Protein AF-A0A847M9A0-F1 (afdb_monomer_lite)

Structure (mmCIF, N/CA/C/O backbone):
data_AF-A0A847M9A0-F1
#
_entry.id   AF-A0A847M9A0-F1
#
loop_
_atom_site.group_PDB
_atom_site.id
_atom_site.type_symbol
_atom_site.label_atom_id
_atom_site.label_alt_id
_atom_site.label_comp_id
_atom_site.label_asym_id
_atom_site.label_entity_id
_atom_site.label_seq_id
_atom_site.pdbx_PDB_ins_code
_atom_site.Cartn_x
_atom_site.Cartn_y
_atom_site.Cartn_z
_atom_site.occupancy
_atom_site.B_iso_or_equiv
_atom_site.auth_seq_id
_atom_site.auth_comp_id
_atom_site.auth_asym_id
_atom_site.auth_atom_id
_atom_site.pdbx_PDB_model_num
ATOM 1 N N . MET A 1 1 ? -1.118 -0.014 -25.398 1.00 89.94 1 MET A N 1
ATOM 2 C CA . MET A 1 1 ? -1.259 1.349 -24.852 1.00 89.94 1 MET A CA 1
ATOM 3 C C . MET A 1 1 ? 0.099 1.775 -24.313 1.00 89.94 1 MET A C 1
ATOM 5 O O . MET A 1 1 ? 0.655 1.004 -23.533 1.00 89.94 1 MET A O 1
ATOM 9 N N . PRO A 1 2 ? 0.662 2.904 -24.769 1.00 93.19 2 PRO A N 1
ATOM 10 C CA . PRO A 1 2 ? 1.910 3.460 -24.239 1.00 93.19 2 PRO A CA 1
ATOM 11 C C . PRO A 1 2 ? 1.842 3.733 -22.730 1.00 93.19 2 PRO A C 1
ATOM 13 O O . PRO A 1 2 ? 0.769 4.020 -22.201 1.00 93.19 2 PRO A O 1
ATOM 16 N N . PHE A 1 3 ? 2.988 3.669 -22.047 1.00 94.69 3 PHE A N 1
ATOM 17 C CA . PHE A 1 3 ? 3.079 3.868 -20.595 1.00 94.69 3 PHE A CA 1
ATOM 18 C C . PHE A 1 3 ? 2.543 5.232 -20.144 1.00 94.69 3 PHE A C 1
ATOM 20 O O . PHE A 1 3 ? 1.621 5.273 -19.333 1.00 94.69 3 PHE A O 1
ATOM 27 N N . ASP A 1 4 ? 3.031 6.323 -20.741 1.00 92.19 4 ASP A N 1
ATOM 28 C CA . ASP A 1 4 ? 2.654 7.692 -20.356 1.00 92.19 4 ASP A CA 1
ATOM 29 C C . ASP A 1 4 ? 1.177 8.021 -20.634 1.00 92.19 4 ASP A C 1
ATOM 31 O O . ASP A 1 4 ? 0.635 8.997 -20.110 1.00 92.19 4 ASP A O 1
ATOM 35 N N . GLU A 1 5 ? 0.502 7.233 -21.475 1.00 93.69 5 GLU A N 1
ATOM 36 C CA . GLU A 1 5 ? -0.945 7.327 -21.690 1.00 93.69 5 GLU A CA 1
ATOM 37 C C . GLU A 1 5 ? -1.728 6.567 -20.616 1.00 93.69 5 GLU A C 1
ATOM 39 O O . GLU A 1 5 ? -2.762 7.056 -20.162 1.00 93.69 5 GLU A O 1
ATOM 44 N N . ALA A 1 6 ? -1.230 5.397 -20.208 1.00 93.94 6 ALA A N 1
ATOM 45 C CA . ALA A 1 6 ? -1.905 4.477 -19.298 1.00 93.94 6 ALA A CA 1
ATOM 46 C C . ALA A 1 6 ? -1.763 4.866 -17.820 1.00 93.94 6 ALA A C 1
ATOM 48 O O . ALA A 1 6 ? -2.692 4.677 -17.037 1.00 93.94 6 ALA A O 1
ATOM 49 N N . VAL A 1 7 ? -0.593 5.379 -17.434 1.00 95.62 7 VAL A N 1
ATOM 50 C CA . VAL A 1 7 ? -0.227 5.660 -16.044 1.00 95.62 7 VAL A CA 1
ATOM 51 C C . VAL A 1 7 ? 0.293 7.092 -15.961 1.00 95.62 7 VAL A C 1
ATOM 53 O O . VAL A 1 7 ? 1.226 7.464 -16.667 1.00 95.62 7 VAL A O 1
ATOM 56 N N . LYS A 1 8 ? -0.337 7.915 -15.118 1.00 95.94 8 LYS A N 1
ATOM 57 C CA . LYS A 1 8 ? 0.032 9.322 -14.921 1.00 95.94 8 LYS A CA 1
ATOM 58 C C . LYS A 1 8 ? 0.801 9.483 -13.618 1.00 95.94 8 LYS A C 1
ATOM 60 O O . LYS A 1 8 ? 0.297 9.132 -12.557 1.00 95.94 8 LYS A O 1
ATOM 65 N N . GLY A 1 9 ? 1.996 10.040 -13.710 1.00 96.38 9 GLY A N 1
ATOM 66 C CA . GLY A 1 9 ? 2.896 10.269 -12.592 1.00 96.38 9 GLY A CA 1
ATOM 67 C C . GLY A 1 9 ? 4.147 11.007 -13.052 1.00 96.38 9 GLY A C 1
ATOM 68 O O . GLY A 1 9 ? 4.157 11.645 -14.107 1.00 96.38 9 GLY A O 1
ATOM 69 N N . GLU A 1 10 ? 5.206 10.906 -12.266 1.00 97.00 10 GLU A N 1
ATOM 70 C CA . GLU A 1 10 ? 6.471 11.584 -12.520 1.00 97.00 10 GLU A CA 1
ATOM 71 C C . GLU A 1 10 ? 7.666 10.668 -12.249 1.00 97.00 10 GLU A C 1
ATOM 73 O O . GLU A 1 10 ? 7.603 9.744 -11.439 1.00 97.00 10 GLU A O 1
ATOM 78 N N . GLU A 1 11 ? 8.770 10.918 -12.948 1.00 97.00 11 GLU A N 1
ATOM 79 C CA . GLU A 1 11 ? 10.036 10.253 -12.657 1.00 97.00 11 GLU A CA 1
ATOM 80 C C . GLU A 1 11 ? 10.678 10.902 -11.430 1.00 97.00 11 GLU A C 1
ATOM 82 O O . GLU A 1 11 ? 10.851 12.120 -11.378 1.00 97.00 11 GLU A O 1
ATOM 87 N N . VAL A 1 12 ? 11.052 10.078 -10.455 1.00 96.12 12 VAL A N 1
ATOM 88 C CA . VAL A 1 12 ? 11.706 10.511 -9.219 1.00 96.12 12 VAL A CA 1
ATOM 89 C C . VAL A 1 12 ? 13.019 9.771 -9.021 1.00 96.12 12 VAL A C 1
ATOM 91 O O . VAL A 1 12 ? 13.203 8.645 -9.487 1.00 96.12 12 VAL A O 1
ATOM 94 N N . THR A 1 13 ? 13.930 10.402 -8.288 1.00 92.38 13 THR A N 1
ATOM 95 C CA . THR A 1 13 ? 15.218 9.814 -7.916 1.00 92.38 13 THR A CA 1
ATOM 96 C C . THR A 1 13 ? 15.176 9.405 -6.451 1.00 92.38 13 THR A C 1
ATOM 98 O O . THR A 1 13 ? 14.998 10.247 -5.574 1.00 92.38 13 THR A O 1
ATOM 101 N N . ALA A 1 14 ? 15.349 8.113 -6.193 1.00 87.88 14 ALA A N 1
ATOM 102 C CA . ALA A 1 14 ? 15.440 7.546 -4.854 1.00 87.88 14 ALA A CA 1
ATOM 103 C C . ALA A 1 14 ? 16.836 7.779 -4.234 1.00 87.88 14 ALA A C 1
ATOM 105 O O . ALA A 1 14 ? 17.800 8.080 -4.958 1.00 87.88 14 ALA A O 1
ATOM 106 N N . PRO A 1 15 ? 17.000 7.574 -2.913 1.00 74.56 15 PRO A N 1
ATOM 107 C CA . PRO A 1 15 ? 18.319 7.500 -2.293 1.00 74.56 15 PRO A CA 1
ATOM 108 C C . PRO A 1 15 ? 19.230 6.519 -3.037 1.00 74.56 15 PRO A C 1
ATOM 110 O O . PRO A 1 15 ? 18.840 5.398 -3.356 1.00 74.56 15 PRO A O 1
ATOM 113 N N . GLY A 1 16 ? 20.454 6.949 -3.347 1.00 74.94 16 GLY A N 1
ATOM 114 C CA . GLY A 1 16 ? 21.395 6.171 -4.163 1.00 74.94 16 GLY A CA 1
ATOM 115 C C . GLY A 1 16 ? 21.354 6.478 -5.664 1.00 74.94 16 GLY A C 1
ATOM 116 O O . GLY A 1 16 ? 22.146 5.912 -6.410 1.00 74.94 16 GLY A O 1
ATOM 117 N N . GLY A 1 17 ? 20.498 7.403 -6.115 1.00 81.44 17 GLY A N 1
ATOM 118 C CA . GLY A 1 17 ? 20.526 7.932 -7.486 1.00 81.44 17 GLY A CA 1
ATOM 119 C C . GLY A 1 17 ? 19.779 7.087 -8.521 1.00 81.44 17 GLY A C 1
ATOM 120 O O . GLY A 1 17 ? 19.802 7.410 -9.708 1.00 81.44 17 GLY A O 1
ATOM 121 N N . HIS A 1 18 ? 19.114 6.015 -8.089 1.00 86.50 18 HIS A N 1
ATOM 122 C CA . HIS A 1 18 ? 18.284 5.178 -8.949 1.00 86.50 18 HIS A CA 1
ATOM 123 C C . HIS A 1 18 ? 16.912 5.817 -9.173 1.00 86.50 18 HIS A C 1
ATOM 125 O O . HIS A 1 18 ? 16.384 6.507 -8.300 1.00 86.50 18 HIS A O 1
ATOM 131 N N . ARG A 1 19 ? 16.335 5.586 -10.351 1.00 92.75 19 ARG A N 1
ATOM 132 C CA . ARG A 1 19 ? 15.063 6.188 -10.755 1.00 92.75 19 ARG A CA 1
ATOM 133 C C . ARG A 1 19 ? 13.910 5.232 -10.490 1.00 92.75 19 ARG A C 1
ATOM 135 O O . ARG A 1 19 ? 14.075 4.025 -10.627 1.00 92.75 19 ARG A O 1
ATOM 142 N N . ALA A 1 20 ? 12.764 5.789 -10.137 1.00 93.00 20 ALA A N 1
ATOM 143 C CA . ALA A 1 20 ? 11.482 5.098 -10.095 1.00 93.00 20 ALA A CA 1
ATOM 144 C C . ALA A 1 20 ? 10.396 6.030 -10.637 1.00 93.00 20 ALA A C 1
ATOM 146 O O . ALA A 1 20 ? 10.628 7.225 -10.846 1.00 93.00 20 ALA A O 1
ATOM 147 N N . TYR A 1 21 ? 9.201 5.490 -10.849 1.00 97.75 21 TYR A N 1
ATOM 148 C CA . TYR A 1 21 ? 8.038 6.271 -11.234 1.00 97.75 21 TYR A CA 1
ATOM 149 C C . TYR A 1 21 ? 7.097 6.442 -10.042 1.00 97.75 21 TYR A C 1
ATOM 151 O O . TYR A 1 21 ? 6.709 5.466 -9.402 1.00 97.75 21 TYR A O 1
ATOM 159 N N . LEU A 1 22 ? 6.742 7.684 -9.733 1.00 98.31 22 LEU A N 1
ATOM 160 C CA . LEU A 1 22 ? 5.856 8.038 -8.634 1.00 98.31 22 LEU A CA 1
ATOM 161 C C . LEU A 1 22 ? 4.486 8.430 -9.175 1.00 98.31 22 LEU A C 1
ATOM 163 O O . LEU A 1 22 ? 4.354 9.371 -9.955 1.00 98.31 22 LEU A O 1
ATOM 167 N N . ILE A 1 23 ? 3.456 7.746 -8.698 1.00 98.56 23 ILE A N 1
ATOM 168 C CA . ILE A 1 23 ? 2.059 8.099 -8.949 1.00 98.56 23 ILE A CA 1
ATOM 169 C C . ILE A 1 23 ? 1.491 8.625 -7.635 1.00 98.56 23 ILE A C 1
ATOM 171 O O . ILE A 1 23 ? 1.539 7.928 -6.623 1.00 98.56 23 ILE A O 1
ATOM 175 N N . SER A 1 24 ? 0.969 9.851 -7.647 1.00 98.31 24 SER A N 1
ATOM 176 C CA . SER A 1 24 ? 0.379 10.495 -6.469 1.00 98.31 24 SER A CA 1
ATOM 177 C C . SER A 1 24 ? -1.101 10.758 -6.714 1.00 98.31 24 SER A C 1
ATOM 179 O O . SER A 1 24 ? -1.458 11.393 -7.704 1.00 98.31 24 SER A O 1
ATOM 181 N N . THR A 1 25 ? -1.959 10.262 -5.825 1.00 98.06 25 THR A N 1
ATOM 182 C CA . THR A 1 25 ? -3.419 10.362 -5.957 1.00 98.06 25 THR A CA 1
ATOM 183 C C . THR A 1 25 ? -4.044 10.691 -4.606 1.00 98.06 25 THR A C 1
ATOM 185 O O . THR A 1 25 ? -3.762 10.034 -3.604 1.00 98.06 25 THR A O 1
ATOM 188 N N . THR A 1 26 ? -4.916 11.694 -4.549 1.00 97.25 26 THR A N 1
ATOM 189 C CA . THR A 1 26 ? -5.768 11.918 -3.375 1.00 97.25 26 THR A CA 1
ATOM 190 C C . THR A 1 26 ? -7.038 11.073 -3.489 1.00 97.25 26 THR A C 1
ATOM 192 O O . THR A 1 26 ? -7.530 10.862 -4.601 1.00 97.25 26 THR A O 1
ATOM 195 N N . PRO A 1 27 ? -7.631 10.596 -2.380 1.00 95.69 27 PRO A N 1
ATOM 196 C CA . PRO A 1 27 ? -8.841 9.775 -2.452 1.00 95.69 27 PRO A CA 1
ATOM 197 C C . PRO A 1 27 ? -9.983 10.425 -3.254 1.00 95.69 27 PRO A C 1
ATOM 199 O O . PRO A 1 27 ? -10.693 9.743 -3.988 1.00 95.69 27 PRO A O 1
ATOM 202 N N . GLN A 1 28 ? -10.121 11.754 -3.191 1.00 92.94 28 GLN A N 1
ATOM 203 C CA . GLN A 1 28 ? -11.149 12.509 -3.918 1.00 92.94 28 GLN A CA 1
ATOM 204 C C . GLN A 1 28 ? -10.956 12.510 -5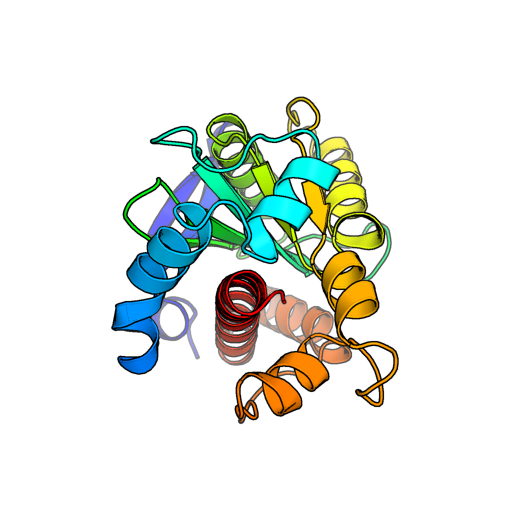.439 1.00 92.94 28 GLN A C 1
ATOM 206 O O . GLN A 1 28 ? -11.930 12.686 -6.168 1.00 92.94 28 GLN A O 1
ATOM 211 N N . GLN A 1 29 ? -9.724 12.325 -5.924 1.00 94.62 29 GLN A N 1
ATOM 212 C CA . GLN A 1 29 ? -9.448 12.157 -7.354 1.00 94.62 29 GLN A CA 1
ATOM 213 C C . GLN A 1 29 ? -9.889 10.780 -7.866 1.00 94.62 29 GLN A C 1
ATOM 215 O O . GLN A 1 29 ? -10.101 10.626 -9.067 1.00 94.62 29 GLN A O 1
ATOM 220 N N . VAL A 1 30 ? -10.031 9.788 -6.977 1.00 93.69 30 VAL A N 1
ATOM 221 C CA . VAL A 1 30 ? -10.482 8.433 -7.330 1.00 93.69 30 VAL A CA 1
ATOM 222 C C . VAL A 1 30 ? -11.994 8.393 -7.487 1.00 93.69 30 VAL A C 1
ATOM 224 O O . VAL A 1 30 ? -12.493 7.945 -8.516 1.00 93.69 30 VAL A O 1
ATOM 227 N N . ASP A 1 31 ? -12.709 8.853 -6.460 1.00 92.12 31 ASP A N 1
ATOM 228 C CA . ASP A 1 31 ? -14.162 8.992 -6.460 1.00 92.12 31 ASP A CA 1
ATOM 229 C C . ASP A 1 31 ? -14.589 10.012 -5.393 1.00 92.12 31 ASP A C 1
ATOM 231 O O . ASP A 1 31 ? -14.034 10.078 -4.292 1.00 92.12 31 ASP A O 1
ATOM 235 N N . SER A 1 32 ? -15.632 10.782 -5.697 1.00 91.50 32 SER A N 1
ATOM 236 C CA . SER A 1 32 ? -16.274 11.708 -4.761 1.00 91.50 32 SER A CA 1
ATOM 237 C C . SER A 1 32 ? -16.738 11.057 -3.449 1.00 91.50 32 SER A C 1
ATOM 239 O O . SER A 1 32 ? -16.785 11.737 -2.418 1.00 91.50 32 SER A O 1
ATOM 241 N N . SER A 1 33 ? -17.026 9.749 -3.446 1.00 90.69 33 SER A N 1
ATOM 242 C CA . SER A 1 33 ? -17.408 8.992 -2.250 1.00 90.69 33 SER A CA 1
ATOM 243 C C . SER A 1 33 ? -16.329 8.996 -1.163 1.00 90.69 33 SER A C 1
ATOM 245 O O . SER A 1 33 ? -16.652 8.868 0.015 1.00 90.69 33 SER A O 1
ATOM 247 N N . TYR A 1 34 ? -15.057 9.192 -1.527 1.00 94.25 34 TYR A N 1
ATOM 248 C CA . TYR A 1 34 ? -13.938 9.241 -0.582 1.00 94.25 34 TYR A CA 1
ATOM 249 C C . TYR A 1 34 ? -13.698 10.625 0.039 1.00 94.25 34 TYR A C 1
ATOM 251 O O . TYR A 1 34 ? -12.802 10.782 0.869 1.00 94.25 34 TYR A O 1
ATOM 259 N N . SER A 1 35 ? -14.499 11.635 -0.316 1.00 91.88 35 SER A N 1
ATOM 260 C CA . SER A 1 35 ? -14.362 13.013 0.187 1.00 91.88 35 SER A CA 1
ATOM 261 C C . SER A 1 35 ? -14.374 13.131 1.706 1.00 91.88 35 SER A C 1
ATOM 263 O O . SER A 1 35 ? -13.610 13.925 2.248 1.00 91.88 35 SER A O 1
ATOM 265 N N . CYS A 1 36 ? -15.168 12.305 2.384 1.00 94.44 36 CYS A N 1
ATOM 266 C CA . CYS A 1 36 ? -15.297 12.314 3.837 1.00 94.44 36 CYS A CA 1
ATOM 267 C C . CYS A 1 36 ? -14.380 11.317 4.563 1.00 94.44 36 CYS A C 1
ATOM 269 O O . CYS A 1 36 ? -14.401 11.279 5.790 1.00 94.44 36 CYS A O 1
ATOM 271 N N . LEU A 1 37 ? -13.572 10.514 3.855 1.00 95.56 37 LEU A N 1
ATOM 272 C CA . LEU A 1 37 ? -12.793 9.432 4.476 1.00 95.56 37 LEU A CA 1
ATOM 273 C C . LEU A 1 37 ? -11.787 9.953 5.516 1.00 95.56 37 LEU A C 1
ATOM 275 O O . LEU A 1 37 ? -11.664 9.387 6.600 1.00 95.56 37 LEU A O 1
ATOM 279 N N . ALA A 1 38 ? -11.109 11.063 5.212 1.00 94.75 38 ALA A N 1
ATOM 280 C CA . ALA A 1 38 ? -10.192 11.727 6.139 1.00 94.75 38 ALA A CA 1
ATOM 281 C C . ALA A 1 38 ? -10.907 12.203 7.420 1.00 94.75 38 ALA A C 1
ATOM 283 O O . ALA A 1 38 ? -10.419 11.988 8.530 1.00 94.75 38 ALA A O 1
ATOM 284 N N . ASP A 1 39 ? -12.094 12.797 7.281 1.00 94.19 39 ASP A N 1
ATOM 285 C CA . ASP A 1 39 ? -12.882 13.284 8.417 1.00 94.19 39 ASP A CA 1
ATOM 286 C C . ASP A 1 39 ? -13.472 12.144 9.247 1.00 94.19 39 ASP A C 1
ATOM 288 O O . ASP A 1 39 ? -13.497 12.225 10.474 1.00 94.19 39 ASP A O 1
ATOM 292 N N . GLN A 1 40 ? -13.893 11.057 8.599 1.00 94.19 40 GLN A N 1
ATOM 293 C CA . GLN A 1 40 ? -14.325 9.842 9.283 1.00 94.19 40 GLN A CA 1
ATOM 294 C C . GLN A 1 40 ? -13.186 9.243 10.106 1.00 94.19 40 GLN A C 1
ATOM 296 O O . GLN A 1 40 ? -13.377 8.941 11.283 1.00 94.19 40 GLN A O 1
ATOM 301 N N . LEU A 1 41 ? -11.992 9.122 9.518 1.00 92.56 41 LEU A N 1
ATOM 302 C CA . LEU A 1 41 ? -10.819 8.599 10.210 1.00 92.56 41 LEU A CA 1
ATOM 303 C C . LEU A 1 41 ? -10.449 9.459 11.420 1.00 92.56 41 LEU A C 1
ATOM 305 O O . LEU A 1 41 ? -10.280 8.941 12.525 1.00 92.56 41 LEU A O 1
ATOM 309 N N . ARG A 1 42 ? -10.413 10.780 11.236 1.00 91.62 42 ARG A N 1
ATOM 310 C CA . ARG A 1 42 ? -10.218 11.749 12.318 1.00 91.62 42 ARG A CA 1
ATOM 311 C C . ARG A 1 42 ? -11.268 11.585 13.417 1.00 91.62 42 ARG A C 1
ATOM 313 O O . ARG A 1 42 ? -10.911 11.493 14.588 1.00 91.62 42 ARG A O 1
ATOM 320 N N . GLY A 1 43 ? -12.546 11.507 13.049 1.00 90.56 43 GLY A N 1
ATOM 321 C CA . GLY A 1 43 ? -13.654 11.313 13.983 1.00 90.56 43 GLY A CA 1
ATOM 322 C C . GLY A 1 43 ? -13.469 10.053 14.827 1.00 90.56 43 GLY A C 1
ATOM 323 O O . GLY A 1 43 ? -13.488 10.125 16.055 1.00 90.56 43 GLY A O 1
ATOM 324 N N . THR A 1 44 ? -13.186 8.916 14.192 1.00 89.56 44 THR A N 1
ATOM 325 C CA . THR A 1 44 ? -12.983 7.636 14.884 1.00 89.56 44 THR A CA 1
ATOM 326 C C . THR A 1 44 ? -11.768 7.661 15.819 1.00 89.56 44 THR A C 1
ATOM 328 O O . THR A 1 44 ? -11.833 7.078 16.902 1.00 89.56 44 THR A O 1
ATOM 331 N N . LEU A 1 45 ? -10.694 8.375 15.463 1.00 88.50 45 LEU A N 1
ATOM 332 C CA . LEU A 1 45 ? -9.513 8.552 16.322 1.00 88.50 45 LEU A CA 1
ATOM 333 C C . LEU A 1 45 ? -9.770 9.447 17.543 1.00 88.50 45 LEU A C 1
ATOM 335 O O . LEU A 1 45 ? -9.126 9.265 18.571 1.00 88.50 45 LEU A O 1
ATOM 339 N N . THR A 1 46 ? -10.705 10.398 17.457 1.00 84.81 46 THR A N 1
ATOM 340 C CA . THR A 1 46 ? -11.078 11.250 18.607 1.00 84.81 46 THR A CA 1
ATOM 341 C C . THR A 1 46 ? -12.027 10.565 19.592 1.00 84.81 46 THR A C 1
ATOM 343 O O . THR A 1 46 ? -12.144 10.978 20.746 1.00 84.81 46 THR A O 1
ATOM 346 N N . LEU A 1 47 ? -12.707 9.502 19.160 1.00 84.06 47 LEU A N 1
ATOM 347 C CA . LEU A 1 47 ? -13.611 8.724 19.997 1.00 84.06 47 LEU A CA 1
ATOM 348 C C . LEU A 1 47 ? -12.810 7.677 20.777 1.00 84.06 47 LEU A C 1
ATOM 350 O O . LEU A 1 47 ? -12.528 6.598 20.262 1.00 84.06 47 LEU A O 1
ATOM 354 N N . SER A 1 48 ? -12.479 7.967 22.038 1.00 75.12 48 SER A N 1
ATOM 355 C CA . SER A 1 48 ? -11.623 7.114 22.886 1.00 75.12 48 SER A CA 1
ATOM 356 C C . SER A 1 48 ? -12.063 5.645 22.980 1.00 75.12 48 SER A C 1
ATOM 358 O O . SER A 1 48 ? -11.229 4.762 23.136 1.00 75.12 48 SER A O 1
ATOM 360 N N . GLN A 1 49 ? -13.361 5.360 22.836 1.00 82.50 49 GLN A N 1
ATOM 361 C CA . GLN A 1 49 ? -13.914 4.000 22.863 1.00 82.50 49 GLN A CA 1
ATOM 362 C C . GLN A 1 49 ? -14.217 3.415 21.473 1.00 82.50 49 GLN A C 1
ATOM 364 O O . GLN A 1 49 ? -14.965 2.439 21.374 1.00 82.50 49 GLN A O 1
ATOM 369 N N . SER A 1 50 ? -13.679 3.973 20.389 1.00 87.56 50 SER A N 1
ATOM 370 C CA . SER A 1 50 ? -13.848 3.383 19.058 1.00 87.56 50 SER A CA 1
ATOM 371 C C . SER A 1 50 ? -13.078 2.063 18.916 1.00 87.56 50 SER A C 1
ATOM 373 O O . SER A 1 50 ? -12.110 1.794 19.639 1.00 87.56 50 SER A O 1
ATOM 375 N N . GLY A 1 51 ? -13.493 1.219 17.967 1.00 90.75 51 GLY A N 1
ATOM 376 C CA . GLY A 1 51 ? -12.762 -0.008 17.643 1.00 90.75 51 GLY A CA 1
ATOM 377 C C . GLY A 1 51 ? -11.343 0.251 17.150 1.00 90.75 51 GLY A C 1
ATOM 378 O O . GLY A 1 51 ? -10.438 -0.523 17.468 1.00 90.75 51 GLY A O 1
ATOM 379 N N . LEU A 1 52 ? -11.131 1.370 16.453 1.00 91.06 52 LEU A N 1
ATOM 380 C CA . LEU A 1 52 ? -9.811 1.816 16.015 1.00 91.06 52 LEU A CA 1
ATOM 381 C C . LEU A 1 52 ? -8.896 2.128 17.199 1.00 91.06 52 LEU A C 1
ATOM 383 O O . LEU A 1 52 ? -7.780 1.622 17.243 1.00 91.06 52 LEU A O 1
ATOM 387 N N . CYS A 1 53 ? -9.369 2.888 18.188 1.00 89.75 53 CYS A N 1
ATOM 388 C CA . CYS A 1 53 ? -8.572 3.219 19.369 1.00 89.75 53 CYS A CA 1
ATOM 389 C C . CYS A 1 53 ? -8.098 1.953 20.097 1.00 89.75 53 CYS A C 1
ATOM 391 O O . CYS A 1 53 ? -6.908 1.793 20.359 1.00 89.75 53 CYS A O 1
ATOM 393 N N . ARG A 1 54 ? -8.996 0.976 20.288 1.00 91.44 54 ARG A N 1
ATOM 394 C CA . ARG A 1 54 ? -8.638 -0.337 20.857 1.00 91.44 54 ARG A CA 1
ATOM 395 C C . ARG A 1 54 ? -7.649 -1.126 19.996 1.00 91.44 54 ARG A C 1
ATOM 397 O O . ARG A 1 54 ? -6.877 -1.927 20.522 1.00 91.44 54 ARG A O 1
ATOM 404 N N . ALA A 1 55 ? -7.713 -0.982 18.675 1.00 93.19 55 ALA A N 1
ATOM 405 C CA . ALA A 1 55 ? -6.783 -1.635 17.762 1.00 93.19 55 ALA A CA 1
ATOM 406 C C . ALA A 1 55 ? -5.381 -1.002 17.830 1.00 93.19 55 ALA A C 1
ATOM 408 O O . ALA A 1 55 ? -4.391 -1.733 17.806 1.00 93.19 55 ALA A O 1
ATOM 409 N N . LEU A 1 56 ? -5.295 0.323 17.989 1.00 92.00 56 LEU A N 1
ATOM 410 C CA . LEU A 1 56 ? -4.038 1.048 18.203 1.00 92.00 56 LEU A CA 1
ATOM 411 C C . LEU A 1 56 ? -3.388 0.681 19.543 1.00 92.00 56 LEU A C 1
ATOM 413 O O . LEU A 1 56 ? -2.201 0.357 19.583 1.00 92.00 56 LEU A O 1
ATOM 417 N N . GLU A 1 57 ? -4.173 0.602 20.619 1.00 91.31 57 GLU A N 1
ATOM 418 C CA . GLU A 1 57 ? -3.679 0.183 21.938 1.00 91.31 57 GLU A CA 1
ATOM 419 C C . GLU A 1 57 ? -3.036 -1.212 21.891 1.00 91.31 57 GLU A C 1
ATOM 421 O O . GLU A 1 57 ? -2.001 -1.456 22.514 1.00 91.31 57 GLU A O 1
ATOM 426 N N . ARG A 1 58 ? -3.598 -2.133 21.092 1.00 92.25 58 ARG A N 1
ATOM 427 C CA . ARG A 1 58 ? -3.052 -3.490 20.902 1.00 92.25 58 ARG A CA 1
ATOM 428 C C . ARG A 1 58 ? -1.673 -3.516 20.248 1.00 92.25 58 ARG A C 1
ATOM 430 O O . ARG A 1 58 ? -0.967 -4.513 20.396 1.00 92.25 58 ARG A O 1
ATOM 437 N N . VAL A 1 59 ? -1.303 -2.468 19.521 1.00 92.31 59 VAL A N 1
ATOM 438 C CA . VAL A 1 59 ? 0.026 -2.322 18.914 1.00 92.31 59 VAL A CA 1
ATOM 439 C C . VAL A 1 59 ? 0.910 -1.348 19.695 1.00 92.31 59 VAL A C 1
ATOM 441 O O . VAL A 1 59 ? 1.962 -0.957 19.204 1.00 92.31 59 VAL A O 1
ATOM 444 N N . GLY A 1 60 ? 0.515 -1.001 20.927 1.00 89.25 60 GLY A N 1
ATOM 445 C CA . GLY A 1 60 ? 1.301 -0.168 21.836 1.00 89.25 60 GLY A CA 1
ATOM 446 C C . GLY A 1 60 ? 1.213 1.329 21.552 1.00 89.25 60 GLY A C 1
ATOM 447 O O . GLY A 1 60 ? 2.062 2.077 22.026 1.00 89.25 60 GLY A O 1
ATOM 448 N N . LEU A 1 61 ? 0.210 1.769 20.788 1.00 87.25 61 LEU A N 1
ATOM 449 C CA . LEU A 1 61 ? -0.002 3.174 20.460 1.00 87.25 61 LEU A CA 1
ATOM 450 C C . LEU A 1 61 ? -1.227 3.709 21.197 1.00 87.25 61 LEU A C 1
ATOM 452 O O . LEU A 1 61 ? -2.299 3.108 21.157 1.00 87.25 61 LEU A O 1
ATOM 456 N N . ALA A 1 62 ? -1.073 4.853 21.863 1.00 77.25 62 ALA A N 1
ATOM 457 C CA . ALA A 1 62 ? -2.213 5.567 22.415 1.00 77.25 62 ALA A CA 1
ATOM 458 C C . ALA A 1 62 ? -3.049 6.135 21.264 1.00 77.25 62 ALA A C 1
ATOM 460 O O . ALA A 1 62 ? -2.516 6.727 20.325 1.00 77.25 62 ALA A O 1
ATOM 461 N N . ALA A 1 63 ? -4.366 5.967 21.337 1.00 64.81 63 ALA A N 1
ATOM 462 C CA . ALA A 1 63 ? -5.244 6.726 20.470 1.00 64.81 63 ALA A CA 1
ATOM 463 C C . ALA A 1 63 ? -5.108 8.216 20.798 1.00 64.81 63 ALA A C 1
ATOM 465 O O . ALA A 1 63 ? -5.116 8.585 21.971 1.00 64.81 63 ALA A O 1
ATOM 466 N N . SER A 1 64 ? -5.052 9.061 19.769 1.00 56.62 64 SER A N 1
ATOM 467 C CA . SER A 1 64 ? -5.114 10.527 19.869 1.00 56.62 64 SER A CA 1
ATOM 468 C C . SER A 1 64 ? -3.881 11.265 20.420 1.00 56.62 64 SER A C 1
ATOM 470 O O . SER A 1 64 ? -4.029 12.207 21.190 1.00 56.62 64 SER A O 1
ATOM 472 N N . GLU A 1 65 ? -2.678 10.955 19.930 1.00 59.66 65 GLU A N 1
ATOM 473 C CA . GLU A 1 65 ? -1.631 11.989 19.838 1.00 59.66 65 GLU A CA 1
ATOM 474 C C . GLU A 1 65 ? -1.894 12.827 18.565 1.00 59.66 65 GLU A C 1
ATOM 476 O O . GLU A 1 65 ? -1.877 12.281 17.452 1.00 59.66 65 GLU A O 1
ATOM 481 N N . PRO A 1 66 ? -2.202 14.135 18.669 1.00 59.47 66 PRO A N 1
ATOM 482 C CA . PRO A 1 66 ? -2.322 15.002 17.503 1.00 59.47 66 PRO A CA 1
ATOM 483 C C . PRO A 1 66 ? -1.048 14.935 16.653 1.00 59.47 66 PRO A C 1
ATOM 485 O O . PRO A 1 66 ? 0.043 15.209 17.143 1.00 59.47 66 PRO A O 1
ATOM 488 N N . GLY A 1 67 ? -1.192 14.597 15.371 1.00 67.38 67 GLY A N 1
ATOM 489 C CA . GLY A 1 67 ? -0.063 14.513 14.440 1.00 67.38 67 GLY A CA 1
ATOM 490 C C . GLY A 1 67 ? 0.561 13.126 14.285 1.00 67.38 67 GLY A C 1
ATOM 491 O O . GLY A 1 67 ? 1.546 13.023 13.562 1.00 67.38 67 GLY A O 1
ATOM 492 N N . GLN A 1 68 ? -0.012 12.074 14.887 1.00 83.69 68 GLN A N 1
ATOM 493 C CA . GLN A 1 68 ? 0.418 10.701 14.619 1.00 83.69 68 GLN A CA 1
ATOM 494 C C . GLN A 1 68 ? 0.261 10.358 13.130 1.00 83.69 68 GLN A C 1
ATOM 496 O O . GLN A 1 68 ? -0.849 10.367 12.582 1.00 83.69 68 GLN A O 1
ATOM 501 N N . LYS A 1 69 ? 1.379 10.023 12.489 1.00 92.69 69 LYS A N 1
ATOM 502 C CA . LYS A 1 69 ? 1.453 9.694 11.070 1.00 92.69 69 LYS A CA 1
ATOM 503 C C . LYS A 1 69 ? 1.326 8.198 10.854 1.00 92.69 69 LYS A C 1
ATOM 505 O O . LYS A 1 69 ? 2.063 7.403 11.438 1.00 92.69 69 LYS A O 1
ATOM 510 N N . MET A 1 70 ? 0.408 7.808 9.979 1.00 95.44 70 MET A N 1
ATOM 511 C CA . MET A 1 70 ? 0.201 6.405 9.620 1.00 95.44 70 MET A CA 1
ATOM 512 C C . MET A 1 70 ? 0.601 6.189 8.170 1.00 95.44 70 MET A C 1
ATOM 514 O O . MET A 1 70 ? 0.245 6.986 7.301 1.00 95.44 70 MET A O 1
ATOM 518 N N . LEU A 1 71 ? 1.289 5.085 7.914 1.00 97.31 71 LEU A N 1
ATOM 519 C CA . LEU A 1 71 ? 1.633 4.619 6.585 1.00 97.31 71 LEU A CA 1
ATOM 520 C C . LEU A 1 71 ? 0.894 3.317 6.314 1.00 97.31 71 LEU A C 1
ATOM 522 O O . LEU A 1 71 ? 1.216 2.283 6.888 1.00 97.31 71 LEU A O 1
ATOM 526 N N . PHE A 1 72 ? -0.087 3.355 5.427 1.00 98.38 72 PHE A N 1
ATOM 527 C CA . PHE A 1 72 ? -0.662 2.146 4.858 1.00 98.38 72 PHE A CA 1
ATOM 528 C C . PHE A 1 72 ? 0.275 1.618 3.777 1.00 98.38 72 PHE A C 1
ATOM 530 O O . PHE A 1 72 ? 0.859 2.423 3.049 1.00 98.38 72 PHE A O 1
ATOM 537 N N . MET A 1 73 ? 0.392 0.298 3.645 1.00 98.06 73 MET A N 1
ATOM 538 C CA . MET A 1 73 ? 1.172 -0.328 2.582 1.00 98.06 73 MET A CA 1
ATOM 539 C C . MET A 1 73 ? 0.480 -1.542 1.970 1.00 98.06 73 MET A C 1
ATOM 541 O O . MET A 1 73 ? -0.177 -2.308 2.679 1.00 98.06 73 MET A O 1
ATOM 545 N N . ASP A 1 74 ? 0.706 -1.722 0.675 1.00 98.00 74 ASP A N 1
ATOM 546 C CA . ASP A 1 74 ? 0.337 -2.900 -0.106 1.00 98.00 74 ASP A CA 1
ATOM 547 C C . ASP A 1 74 ? 1.348 -3.092 -1.253 1.00 98.00 74 ASP A C 1
ATOM 549 O O . ASP A 1 74 ? 1.896 -2.105 -1.759 1.00 98.00 74 ASP A O 1
ATOM 553 N N . LEU A 1 75 ? 1.641 -4.336 -1.640 1.00 97.38 75 LEU A N 1
ATOM 554 C CA . LEU A 1 75 ? 2.694 -4.659 -2.609 1.00 97.38 75 LEU A CA 1
ATOM 555 C C . LEU A 1 75 ? 2.160 -5.412 -3.822 1.00 97.38 75 LEU A C 1
ATOM 557 O O . LEU A 1 75 ? 1.352 -6.321 -3.683 1.00 97.38 75 LEU A O 1
ATOM 561 N N . GLU A 1 76 ? 2.765 -5.156 -4.983 1.00 96.81 76 GLU A N 1
ATOM 562 C CA . GLU A 1 76 ? 2.643 -6.047 -6.139 1.00 96.81 76 GLU A CA 1
ATOM 563 C C . GLU A 1 76 ? 3.999 -6.616 -6.539 1.00 96.81 76 GLU A C 1
ATOM 565 O O . GLU A 1 76 ? 5.022 -5.920 -6.640 1.00 96.81 76 GLU A O 1
ATOM 570 N N . THR A 1 77 ? 4.001 -7.923 -6.785 1.00 93.38 77 THR A N 1
ATOM 571 C CA . THR A 1 77 ? 5.214 -8.690 -7.040 1.00 93.38 77 THR A CA 1
ATOM 572 C C . THR A 1 77 ? 5.052 -9.590 -8.255 1.00 93.38 77 THR A C 1
ATOM 574 O O . THR A 1 77 ? 3.953 -9.956 -8.673 1.00 93.38 77 THR A O 1
ATOM 577 N N . THR A 1 78 ? 6.177 -10.018 -8.818 1.00 90.00 78 THR A N 1
ATOM 578 C CA . THR A 1 78 ? 6.199 -11.017 -9.899 1.00 90.00 78 THR A CA 1
ATOM 579 C C . THR A 1 78 ? 6.149 -12.461 -9.375 1.00 90.00 78 THR A C 1
ATOM 581 O O . THR A 1 78 ? 6.629 -13.394 -10.019 1.00 90.00 78 THR A O 1
ATOM 584 N N . GLY A 1 79 ? 5.579 -12.673 -8.185 1.00 85.69 79 GLY A N 1
ATOM 585 C CA . GLY A 1 79 ? 5.398 -13.986 -7.569 1.00 85.69 79 GLY A CA 1
ATOM 586 C C . GLY A 1 79 ? 5.966 -14.094 -6.153 1.00 85.69 79 GLY A C 1
ATOM 587 O O . GLY A 1 79 ? 6.294 -13.108 -5.495 1.00 85.69 79 GLY A O 1
ATOM 588 N N . LEU A 1 80 ? 6.070 -15.332 -5.671 1.00 73.56 80 LEU A N 1
ATOM 589 C CA . LEU A 1 80 ? 6.555 -15.647 -4.326 1.00 73.56 80 LEU A CA 1
ATOM 590 C C . LEU A 1 80 ? 8.083 -15.813 -4.297 1.00 73.56 80 LEU A C 1
ATOM 592 O O . LEU A 1 80 ? 8.722 -16.039 -5.321 1.00 73.56 80 LEU A O 1
ATOM 596 N N . GLY A 1 81 ? 8.674 -15.766 -3.102 1.00 76.75 81 GLY A N 1
ATOM 597 C CA . GLY A 1 81 ? 10.111 -15.993 -2.928 1.00 76.75 81 GLY A CA 1
ATOM 598 C C . GLY A 1 81 ? 10.946 -14.840 -3.485 1.00 76.75 81 GLY A C 1
ATOM 599 O O . GLY A 1 81 ? 10.655 -13.688 -3.211 1.00 76.75 81 GLY A O 1
ATOM 600 N N . SER A 1 82 ? 11.989 -15.127 -4.264 1.00 77.06 82 SER A N 1
ATOM 601 C CA . SER A 1 82 ? 12.966 -14.130 -4.733 1.00 77.06 82 SER A CA 1
ATOM 602 C C . SER A 1 82 ? 12.570 -13.375 -6.010 1.00 77.06 82 SER A C 1
ATOM 604 O O . SER A 1 82 ? 13.434 -12.750 -6.633 1.00 77.06 82 SER A O 1
ATOM 606 N N . SER A 1 83 ? 11.300 -13.427 -6.410 1.00 88.00 83 SER A N 1
ATOM 607 C CA . SER A 1 83 ? 10.794 -12.651 -7.542 1.00 88.00 83 SER A CA 1
ATOM 608 C C . SER A 1 83 ? 11.011 -11.139 -7.341 1.00 88.00 83 SER A C 1
ATOM 610 O O . SER A 1 83 ? 11.055 -10.672 -6.203 1.00 88.00 83 SER A O 1
ATOM 612 N N . PRO A 1 84 ? 11.183 -10.359 -8.419 1.00 90.88 84 PRO A N 1
ATOM 613 C CA . PRO A 1 84 ? 11.180 -8.902 -8.336 1.00 90.88 84 PRO A CA 1
ATOM 614 C C . PRO A 1 84 ? 9.867 -8.331 -7.784 1.00 90.88 84 PRO A C 1
ATOM 616 O O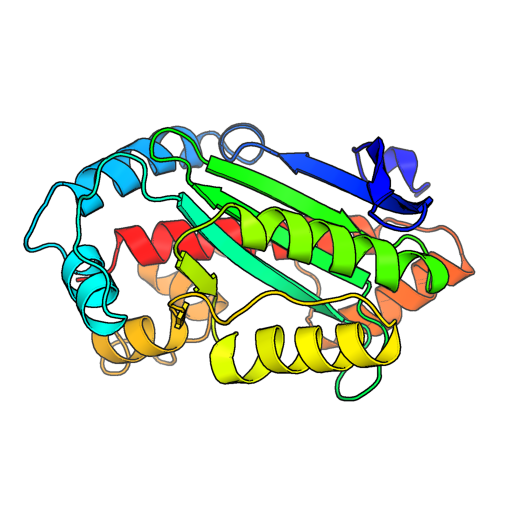 . PRO A 1 84 ? 8.772 -8.714 -8.220 1.00 90.88 84 PRO A O 1
ATOM 619 N N . LEU A 1 85 ? 10.003 -7.370 -6.874 1.00 95.19 85 LEU A N 1
ATOM 620 C CA . LEU A 1 85 ? 8.972 -6.411 -6.499 1.00 95.19 85 LEU A CA 1
ATOM 621 C C . LEU A 1 85 ? 8.918 -5.311 -7.561 1.00 95.19 85 LEU A C 1
ATOM 623 O O . LEU A 1 85 ? 9.968 -4.843 -8.002 1.00 95.19 85 LEU A O 1
ATOM 627 N N . PHE A 1 86 ? 7.719 -4.882 -7.959 1.00 97.44 86 PHE A N 1
ATOM 628 C CA . PHE A 1 86 ? 7.602 -3.805 -8.949 1.00 97.44 86 PHE A CA 1
ATOM 629 C C . PHE A 1 86 ? 6.674 -2.664 -8.551 1.00 97.44 86 PHE A C 1
ATOM 631 O O . PHE A 1 86 ? 6.779 -1.593 -9.138 1.00 97.44 86 PHE A O 1
ATOM 638 N N . LEU A 1 87 ? 5.804 -2.842 -7.560 1.00 98.50 87 LEU A N 1
ATOM 639 C CA . LEU A 1 87 ? 4.972 -1.759 -7.052 1.00 98.50 87 LEU A CA 1
ATOM 640 C C . LEU A 1 87 ? 4.952 -1.799 -5.531 1.00 98.50 87 LEU A C 1
ATOM 642 O O . LEU A 1 87 ? 4.593 -2.814 -4.936 1.00 98.50 87 LEU A O 1
ATOM 646 N N . VAL A 1 88 ? 5.321 -0.678 -4.916 1.00 98.25 88 VAL A N 1
ATOM 647 C CA . VAL A 1 88 ? 5.049 -0.422 -3.502 1.00 98.25 88 VAL A CA 1
ATOM 648 C C . VAL A 1 88 ? 3.975 0.652 -3.420 1.00 98.25 88 VAL A C 1
ATOM 650 O O . VAL A 1 88 ? 4.236 1.830 -3.672 1.00 98.25 88 VAL A O 1
ATOM 653 N N . GLY A 1 89 ? 2.758 0.237 -3.094 1.00 98.62 89 GLY A N 1
ATOM 654 C CA . GLY A 1 89 ? 1.662 1.141 -2.802 1.00 98.62 89 GLY A CA 1
ATOM 655 C C . GLY A 1 89 ? 1.741 1.632 -1.371 1.00 98.62 89 GLY A C 1
ATOM 656 O O . GLY A 1 89 ? 1.884 0.836 -0.444 1.00 98.62 89 GLY A O 1
ATOM 657 N N . THR A 1 90 ? 1.608 2.939 -1.179 1.00 98.56 90 THR A N 1
ATOM 658 C CA . THR A 1 90 ? 1.488 3.539 0.145 1.00 98.56 90 THR A CA 1
ATOM 659 C C . THR A 1 90 ? 0.360 4.542 0.215 1.00 98.56 90 THR A C 1
ATOM 661 O O . THR A 1 90 ? 0.047 5.207 -0.767 1.00 98.56 90 THR A O 1
ATOM 664 N N . MET A 1 91 ? -0.234 4.697 1.391 1.00 98.56 91 MET A N 1
ATOM 665 C CA . MET A 1 91 ? -1.100 5.834 1.678 1.00 98.56 91 MET A CA 1
ATOM 666 C C . MET A 1 91 ? -0.707 6.436 3.015 1.00 98.56 91 MET A C 1
ATOM 668 O O . MET A 1 91 ? -0.626 5.723 4.009 1.00 98.56 91 MET A O 1
ATOM 672 N N . THR A 1 92 ? -0.455 7.738 3.051 1.00 97.75 92 THR A N 1
ATOM 673 C CA . THR A 1 92 ? -0.121 8.439 4.290 1.00 97.75 92 THR A CA 1
ATOM 674 C C . THR A 1 92 ? -1.331 9.129 4.876 1.00 97.75 92 THR A C 1
ATOM 676 O O . THR A 1 92 ? -2.048 9.821 4.157 1.00 97.75 92 THR A O 1
ATOM 679 N N . TRP A 1 93 ? -1.487 9.004 6.188 1.00 95.81 93 TRP A N 1
ATOM 680 C CA . TRP A 1 93 ? -2.316 9.866 7.018 1.00 95.81 93 TRP A CA 1
ATOM 681 C C . TRP A 1 93 ? -1.409 10.780 7.840 1.00 95.81 93 TRP A C 1
ATOM 683 O O . TRP A 1 93 ? -0.564 10.277 8.576 1.00 95.81 93 TRP A O 1
ATOM 693 N N . ASP A 1 94 ? -1.589 12.096 7.739 1.00 92.44 94 ASP A N 1
ATOM 694 C CA . ASP A 1 94 ? -0.800 13.102 8.476 1.00 92.44 94 ASP A CA 1
ATOM 695 C C . ASP A 1 94 ? -1.560 13.747 9.654 1.00 92.44 94 ASP A C 1
ATOM 697 O O . ASP A 1 94 ? -1.128 14.751 10.220 1.00 92.44 94 ASP A O 1
ATOM 701 N N . GLY A 1 95 ? -2.723 13.194 10.013 1.00 89.44 95 GLY A N 1
ATOM 702 C CA . GLY A 1 95 ? -3.649 13.787 10.982 1.00 89.44 95 GLY A CA 1
ATOM 703 C C . GLY A 1 95 ? -4.722 14.685 10.360 1.00 89.44 95 GLY A C 1
ATOM 704 O O . GLY A 1 95 ? -5.674 15.057 11.051 1.00 89.44 95 GLY A O 1
ATOM 705 N N . GLN A 1 96 ? -4.593 15.041 9.080 1.00 90.19 96 GLN A N 1
ATOM 706 C CA . GLN A 1 96 ? -5.509 15.933 8.369 1.00 90.19 96 GLN A CA 1
ATOM 707 C C . GLN A 1 96 ? -6.014 15.346 7.055 1.00 90.19 96 GLN A C 1
ATOM 709 O O . GLN A 1 96 ? -7.194 15.481 6.733 1.00 90.19 96 GLN A O 1
ATOM 714 N N . SER A 1 97 ? -5.121 14.736 6.287 1.00 94.19 97 SER A N 1
ATOM 715 C CA . SER A 1 97 ? -5.347 14.350 4.907 1.00 94.19 97 SER A CA 1
ATOM 716 C C . SER A 1 97 ? -4.812 12.953 4.618 1.00 94.19 97 SER A C 1
ATOM 718 O O . SER A 1 97 ? -3.986 12.408 5.352 1.00 94.19 97 SER A O 1
ATOM 720 N N . LEU A 1 98 ? -5.333 12.368 3.541 1.00 97.31 98 LEU A N 1
ATOM 721 C CA . LEU A 1 98 ? -4.870 11.104 2.987 1.00 97.31 98 LEU A CA 1
ATOM 722 C C . LEU A 1 98 ? -4.240 11.366 1.621 1.00 97.31 98 LEU A C 1
ATOM 724 O O . LEU A 1 98 ? -4.845 12.029 0.776 1.00 97.31 98 LEU A O 1
ATOM 728 N N . LEU A 1 99 ? -3.056 10.807 1.399 1.00 98.00 99 LEU A N 1
ATOM 729 C CA . LEU A 1 99 ? -2.361 10.861 0.116 1.00 98.00 99 LEU A CA 1
ATOM 730 C C . LEU A 1 99 ? -1.868 9.465 -0.245 1.00 98.00 99 LEU A C 1
ATOM 732 O O . LEU A 1 99 ? -1.106 8.873 0.515 1.00 98.00 99 LEU A O 1
ATOM 736 N N . VAL A 1 100 ? -2.285 8.957 -1.402 1.00 98.69 100 VAL A N 1
ATOM 737 C CA . VAL A 1 100 ? -1.776 7.703 -1.957 1.00 98.69 100 VAL A CA 1
ATOM 738 C C . VAL A 1 100 ? -0.555 8.002 -2.812 1.00 98.69 100 VAL A C 1
ATOM 740 O O 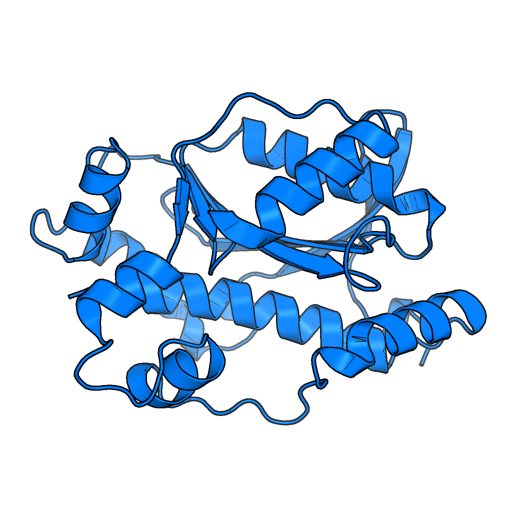. VAL A 1 100 ? -0.602 8.872 -3.683 1.00 98.69 100 VAL A O 1
ATOM 743 N N . GLN A 1 101 ? 0.527 7.271 -2.567 1.00 98.62 101 GLN A N 1
ATOM 744 C CA . GLN A 1 101 ? 1.749 7.306 -3.352 1.00 98.62 101 GLN A CA 1
ATOM 745 C C . GLN A 1 101 ? 2.192 5.897 -3.704 1.00 98.62 101 GLN A C 1
ATOM 747 O O . GLN A 1 101 ? 2.379 5.044 -2.841 1.00 98.62 101 GLN A O 1
ATOM 752 N N . GLN A 1 102 ? 2.352 5.669 -4.995 1.00 98.69 102 GLN A N 1
ATOM 753 C CA . GLN A 1 102 ? 2.663 4.375 -5.571 1.00 98.69 102 GLN A CA 1
ATOM 754 C C . GLN A 1 102 ? 4.025 4.466 -6.252 1.00 98.69 102 GLN A C 1
ATOM 756 O O . GLN A 1 102 ? 4.196 5.222 -7.211 1.00 98.69 102 GLN A O 1
ATOM 761 N N . TYR A 1 103 ? 4.992 3.721 -5.719 1.00 98.38 103 TYR A N 1
ATOM 762 C CA . TYR A 1 103 ? 6.365 3.666 -6.212 1.00 98.38 103 TYR A CA 1
ATOM 763 C C . TYR A 1 103 ? 6.491 2.492 -7.182 1.00 98.38 103 TYR A C 1
ATOM 765 O O . TYR A 1 103 ? 6.563 1.332 -6.771 1.00 98.38 103 TYR A O 1
ATOM 773 N N . LEU A 1 104 ? 6.460 2.802 -8.475 1.00 98.44 104 LEU A N 1
ATOM 774 C CA . LEU A 1 104 ? 6.430 1.839 -9.566 1.00 98.44 104 LEU A CA 1
ATOM 775 C C . LEU A 1 104 ? 7.816 1.709 -10.206 1.00 98.44 104 LEU A C 1
ATOM 777 O O . LEU A 1 104 ? 8.380 2.684 -10.705 1.00 98.44 104 LEU A O 1
ATOM 781 N N . ALA A 1 105 ? 8.333 0.486 -10.236 1.00 97.44 105 ALA A N 1
ATOM 782 C CA . ALA A 1 105 ? 9.464 0.105 -11.064 1.00 97.44 105 ALA A CA 1
ATOM 783 C C . ALA A 1 105 ? 8.961 -0.190 -12.485 1.00 97.44 105 ALA A C 1
ATOM 785 O O . ALA A 1 105 ? 8.098 -1.046 -12.681 1.00 97.44 105 ALA A O 1
ATOM 786 N N . ARG A 1 106 ? 9.472 0.530 -13.487 1.00 96.81 106 ARG A N 1
ATOM 787 C CA . ARG A 1 106 ? 9.091 0.344 -14.901 1.00 96.81 106 ARG A CA 1
ATOM 788 C C . ARG A 1 106 ? 9.851 -0.806 -15.562 1.00 96.81 106 ARG A C 1
ATOM 790 O O . ARG A 1 106 ? 9.415 -1.341 -16.577 1.00 96.81 106 ARG A O 1
ATOM 797 N N . ASP A 1 107 ? 10.972 -1.194 -14.971 1.00 95.94 107 ASP A N 1
ATOM 798 C CA . ASP A 1 107 ? 11.728 -2.391 -15.300 1.00 95.94 107 ASP A CA 1
ATOM 799 C C . ASP A 1 107 ? 12.411 -2.949 -14.039 1.00 95.94 107 ASP A C 1
ATOM 801 O O . ASP A 1 107 ? 12.335 -2.376 -12.952 1.00 95.94 107 ASP A O 1
ATOM 805 N N . TYR A 1 108 ? 13.077 -4.099 -14.161 1.00 95.25 108 TYR A N 1
ATOM 806 C CA . TYR A 1 108 ? 13.692 -4.779 -13.014 1.00 95.25 108 TYR A CA 1
ATOM 807 C C . TYR A 1 108 ? 14.822 -3.985 -12.339 1.00 95.25 108 TYR A C 1
ATOM 809 O O . TYR A 1 108 ? 15.185 -4.298 -11.209 1.00 95.25 108 TYR A O 1
ATOM 817 N N . THR A 1 109 ? 15.410 -2.997 -13.016 1.00 94.75 109 THR A N 1
ATOM 818 C CA . THR A 1 109 ? 16.512 -2.191 -12.472 1.00 94.75 109 THR A CA 1
ATOM 819 C C . THR A 1 109 ? 16.030 -1.113 -11.501 1.00 94.75 109 THR A C 1
ATOM 821 O O . THR A 1 109 ? 16.812 -0.644 -10.676 1.00 94.75 109 THR A O 1
ATOM 824 N N . GLU A 1 110 ? 14.740 -0.767 -11.543 1.00 96.62 110 GLU A N 1
ATOM 825 C CA . GLU A 1 110 ? 14.126 0.274 -10.707 1.00 96.62 110 GLU A CA 1
ATOM 826 C C . GLU A 1 110 ? 13.594 -0.258 -9.358 1.00 96.62 110 GLU A C 1
ATOM 828 O O . GLU A 1 110 ? 13.163 0.521 -8.509 1.00 96.62 110 GLU A O 1
ATOM 833 N N . GLU A 1 111 ? 13.669 -1.571 -9.103 1.00 95.94 111 GLU A N 1
ATOM 834 C CA . GLU A 1 111 ? 13.187 -2.192 -7.856 1.00 95.94 111 GLU A CA 1
ATOM 835 C C . GLU A 1 111 ? 13.823 -1.562 -6.605 1.00 95.94 111 GLU A C 1
ATOM 837 O O . GLU A 1 111 ? 13.128 -1.221 -5.647 1.00 95.94 111 GLU A O 1
ATOM 842 N N . ALA A 1 112 ? 15.147 -1.372 -6.613 1.00 95.44 112 ALA A N 1
ATOM 843 C CA . ALA A 1 112 ? 15.861 -0.778 -5.484 1.00 95.44 112 ALA A CA 1
ATOM 844 C C . ALA A 1 112 ? 15.372 0.650 -5.185 1.00 95.44 112 ALA A C 1
ATOM 846 O O . ALA A 1 112 ? 15.249 1.030 -4.022 1.00 95.44 112 ALA A O 1
ATOM 847 N N . ALA A 1 113 ? 15.046 1.422 -6.226 1.00 96.38 113 ALA A N 1
ATOM 848 C CA . ALA A 1 113 ? 14.524 2.773 -6.076 1.00 96.38 113 ALA A CA 1
ATOM 849 C C . ALA A 1 113 ? 13.122 2.772 -5.452 1.00 96.38 113 ALA A C 1
ATOM 851 O O . ALA A 1 113 ? 12.873 3.534 -4.520 1.00 96.38 113 ALA A O 1
ATOM 852 N N . ALA A 1 114 ? 12.231 1.882 -5.902 1.00 96.88 114 ALA A N 1
ATOM 853 C CA . ALA A 1 114 ? 10.886 1.754 -5.339 1.00 96.88 114 ALA A CA 1
ATOM 854 C C . ALA A 1 114 ? 10.913 1.368 -3.847 1.00 96.88 114 ALA A C 1
ATOM 856 O O . ALA A 1 114 ? 10.202 1.960 -3.035 1.00 96.88 114 ALA A O 1
ATOM 857 N N . ILE A 1 115 ? 11.785 0.425 -3.467 1.00 96.12 115 ILE A N 1
ATOM 858 C CA . ILE A 1 115 ? 11.981 0.026 -2.064 1.00 96.12 115 ILE A CA 1
ATOM 859 C C . ILE A 1 115 ? 12.582 1.178 -1.245 1.00 96.12 115 ILE A C 1
ATOM 861 O O . ILE A 1 115 ? 12.148 1.414 -0.120 1.00 96.12 115 ILE A O 1
ATOM 865 N N . GLY A 1 116 ? 13.557 1.907 -1.796 1.00 95.50 116 GLY A N 1
ATOM 866 C CA . GLY A 1 116 ? 14.192 3.044 -1.121 1.00 95.50 116 GLY A CA 1
ATOM 867 C C . GLY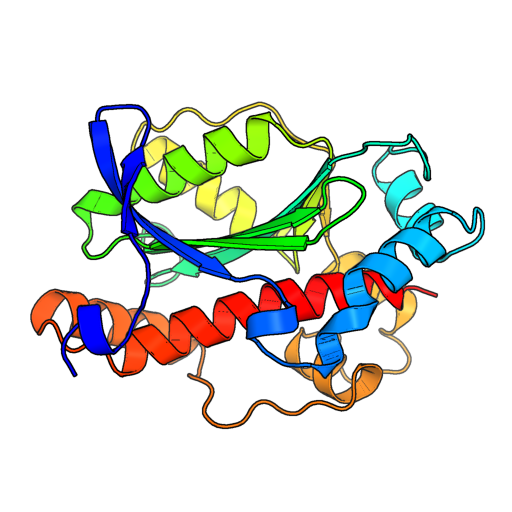 A 1 116 ? 13.212 4.174 -0.815 1.00 95.50 116 GLY A C 1
ATOM 868 O O . GLY A 1 116 ? 13.186 4.671 0.305 1.00 95.50 116 GLY A O 1
ATOM 869 N N . LEU A 1 117 ? 12.344 4.519 -1.769 1.00 96.00 117 LEU A N 1
ATOM 870 C CA . LEU A 1 117 ? 11.300 5.531 -1.569 1.00 96.00 117 LEU A CA 1
ATOM 871 C C . LEU A 1 117 ? 10.302 5.128 -0.479 1.00 96.00 117 LEU A C 1
ATOM 873 O O . LEU A 1 117 ? 9.893 5.966 0.324 1.00 96.00 117 LEU A O 1
ATOM 877 N N . PHE A 1 118 ? 9.943 3.843 -0.415 1.00 96.00 118 PHE A N 1
ATOM 878 C CA . PHE A 1 118 ? 9.154 3.330 0.700 1.00 96.00 118 PHE A CA 1
ATOM 879 C C . PHE A 1 118 ? 9.899 3.458 2.030 1.00 96.00 118 PHE A C 1
ATOM 881 O O . PHE A 1 118 ? 9.301 3.888 3.012 1.00 96.00 118 PHE A O 1
ATOM 888 N N . ALA A 1 119 ? 11.179 3.077 2.078 1.00 94.88 119 ALA A N 1
ATOM 889 C CA . ALA A 1 119 ? 11.974 3.109 3.302 1.00 94.88 119 ALA A CA 1
ATOM 890 C C . ALA A 1 119 ? 12.083 4.533 3.867 1.00 94.88 119 ALA A C 1
ATOM 892 O O . ALA A 1 119 ? 11.859 4.727 5.063 1.00 94.88 119 ALA A O 1
ATOM 893 N N . ASP A 1 120 ? 12.334 5.519 3.003 1.00 92.94 120 ASP A N 1
ATOM 894 C CA . ASP A 1 120 ? 12.324 6.939 3.361 1.00 92.94 120 ASP A CA 1
ATOM 895 C C . ASP A 1 120 ? 10.957 7.370 3.883 1.00 92.94 120 ASP A C 1
ATOM 897 O O . ASP A 1 120 ? 10.858 8.022 4.918 1.00 92.94 120 ASP A O 1
ATOM 901 N N . ARG A 1 121 ? 9.872 6.971 3.210 1.00 93.88 121 ARG A N 1
ATOM 902 C CA . ARG A 1 121 ? 8.535 7.344 3.668 1.00 93.88 121 ARG A CA 1
ATOM 903 C C . ARG A 1 121 ? 8.178 6.708 5.012 1.00 93.88 121 ARG A C 1
ATOM 905 O O . ARG A 1 121 ? 7.560 7.355 5.856 1.00 93.88 121 ARG A O 1
ATOM 912 N N . ALA A 1 122 ? 8.553 5.451 5.215 1.00 94.44 122 ALA A N 1
ATOM 913 C CA . ALA A 1 122 ? 8.354 4.749 6.475 1.00 94.44 122 ALA A CA 1
ATOM 914 C C . ALA A 1 122 ? 9.150 5.392 7.620 1.00 94.44 122 ALA A C 1
ATOM 916 O O . ALA A 1 122 ? 8.680 5.367 8.753 1.00 94.44 122 ALA A O 1
ATOM 917 N N . ALA A 1 123 ? 10.300 6.012 7.330 1.00 92.81 123 ALA A N 1
ATOM 918 C CA . ALA A 1 123 ? 11.102 6.754 8.307 1.00 92.81 123 ALA A CA 1
ATOM 919 C C . ALA A 1 123 ? 10.328 7.867 9.017 1.00 92.81 123 ALA A C 1
ATOM 921 O O . ALA A 1 123 ? 10.565 8.136 10.192 1.00 92.81 123 ALA A O 1
ATOM 922 N N . ASP A 1 124 ? 9.421 8.510 8.283 1.00 91.56 124 ASP A N 1
ATOM 923 C CA . ASP A 1 124 ? 8.700 9.703 8.715 1.00 91.56 124 ASP A CA 1
ATOM 924 C C . ASP A 1 124 ? 7.346 9.388 9.371 1.00 91.56 124 ASP A C 1
ATOM 926 O O . ASP A 1 124 ? 6.547 10.305 9.584 1.00 91.56 124 ASP A O 1
ATOM 930 N N . CYS A 1 125 ? 7.052 8.111 9.640 1.00 93.50 125 CYS A N 1
ATOM 931 C CA . CYS A 1 125 ? 5.757 7.651 10.140 1.00 93.50 125 CYS A CA 1
ATOM 932 C C . CYS A 1 125 ? 5.872 6.933 11.490 1.00 93.50 125 CYS A C 1
ATOM 934 O O . CYS A 1 125 ? 6.897 6.344 11.813 1.00 93.50 125 CYS A O 1
ATOM 936 N N . ASP A 1 126 ? 4.779 6.931 12.255 1.00 93.06 126 ASP A N 1
ATOM 937 C CA . ASP A 1 126 ? 4.720 6.359 13.608 1.00 93.06 126 ASP A CA 1
ATOM 938 C C . ASP A 1 126 ? 4.063 4.970 13.639 1.00 93.06 126 ASP A C 1
ATOM 940 O O . ASP A 1 126 ? 4.217 4.211 14.596 1.00 93.06 126 ASP A O 1
ATOM 944 N N . LEU A 1 127 ? 3.281 4.645 12.607 1.00 94.31 127 LEU A N 1
ATOM 945 C CA . LEU A 1 127 ? 2.518 3.406 12.499 1.00 94.31 127 LEU A CA 1
ATOM 946 C C . LEU A 1 127 ? 2.545 2.886 11.066 1.00 94.31 127 LEU A C 1
ATOM 948 O O . LEU A 1 127 ? 2.197 3.609 10.134 1.00 94.31 127 LEU A O 1
ATOM 952 N N . LEU A 1 128 ? 2.844 1.600 10.912 1.00 96.56 128 LEU A N 1
ATOM 953 C CA . LEU A 1 128 ? 2.601 0.870 9.676 1.00 96.56 128 LEU A CA 1
ATOM 954 C C . LEU A 1 128 ? 1.227 0.194 9.733 1.00 96.56 128 LEU A C 1
ATOM 956 O O . LEU A 1 128 ? 0.897 -0.480 10.710 1.00 96.56 128 LEU A O 1
ATOM 960 N N . VAL A 1 129 ? 0.437 0.327 8.674 1.00 97.69 129 VAL A N 1
ATOM 961 C CA . VAL A 1 129 ? -0.855 -0.340 8.496 1.00 97.69 129 VAL A CA 1
ATOM 962 C C . VAL A 1 129 ? -0.793 -1.200 7.238 1.00 97.69 129 VAL A C 1
ATOM 964 O O . VAL A 1 129 ? -0.296 -0.771 6.204 1.00 97.69 129 VAL A O 1
ATOM 967 N N . SER A 1 130 ? -1.288 -2.429 7.303 1.00 98.19 130 SER A N 1
ATOM 968 C CA . SER A 1 130 ? -1.357 -3.315 6.132 1.00 98.19 130 SER A CA 1
ATOM 969 C C . SER A 1 130 ? -2.529 -4.278 6.250 1.00 98.19 130 SER A C 1
ATOM 971 O O . SER A 1 130 ? -3.087 -4.445 7.338 1.00 98.19 130 SER A O 1
ATOM 973 N N . PHE A 1 131 ? -2.817 -5.024 5.189 1.00 98.31 131 PHE A N 1
ATOM 974 C CA . PHE A 1 131 ? -3.741 -6.147 5.234 1.00 98.31 131 PHE A CA 1
ATOM 975 C C . PHE A 1 131 ? -2.987 -7.453 4.995 1.00 98.31 131 PHE A C 1
ATOM 977 O O . PHE A 1 131 ? -2.579 -7.730 3.880 1.00 98.31 131 PHE A O 1
ATOM 984 N N . ASN A 1 132 ? -2.810 -8.273 6.037 1.00 97.50 132 ASN A N 1
ATOM 985 C CA . ASN A 1 132 ? -1.999 -9.499 6.007 1.00 97.50 132 ASN A CA 1
ATOM 986 C C . ASN A 1 132 ? -0.481 -9.265 5.802 1.00 97.50 132 ASN A C 1
ATOM 988 O O . ASN A 1 132 ? 0.285 -10.220 5.650 1.00 97.50 132 ASN A O 1
ATOM 992 N N . GLY A 1 133 ? -0.019 -8.014 5.854 1.00 96.00 133 GLY A N 1
ATOM 993 C CA . GLY A 1 133 ? 1.373 -7.654 5.600 1.00 96.00 133 GLY A CA 1
ATOM 994 C C . GLY A 1 133 ? 2.371 -8.083 6.671 1.00 96.00 133 GLY A C 1
ATOM 995 O O . GLY A 1 133 ? 3.560 -8.178 6.370 1.00 96.00 133 GLY A O 1
ATOM 996 N N . LYS A 1 134 ? 1.938 -8.430 7.894 1.00 95.25 134 LYS A N 1
ATOM 997 C CA . LYS A 1 134 ? 2.849 -9.031 8.894 1.00 95.25 134 LYS A CA 1
ATOM 998 C C . LYS A 1 134 ? 3.390 -10.380 8.445 1.00 95.25 134 LYS A C 1
ATOM 1000 O O . LYS A 1 134 ? 4.530 -10.719 8.749 1.00 95.25 134 LYS A O 1
ATOM 1005 N N . ALA A 1 135 ? 2.555 -11.162 7.766 1.00 94.44 135 ALA A N 1
ATOM 1006 C CA . ALA A 1 135 ? 2.896 -12.510 7.334 1.00 94.44 135 ALA A CA 1
ATOM 1007 C C . ALA A 1 135 ? 3.478 -12.552 5.913 1.00 94.44 135 ALA A C 1
ATOM 1009 O O . ALA A 1 135 ? 4.171 -13.515 5.588 1.00 94.44 135 ALA A O 1
ATOM 1010 N N . PHE A 1 136 ? 3.207 -11.536 5.085 1.00 93.25 136 PHE A N 1
ATOM 1011 C CA . PHE A 1 136 ? 3.55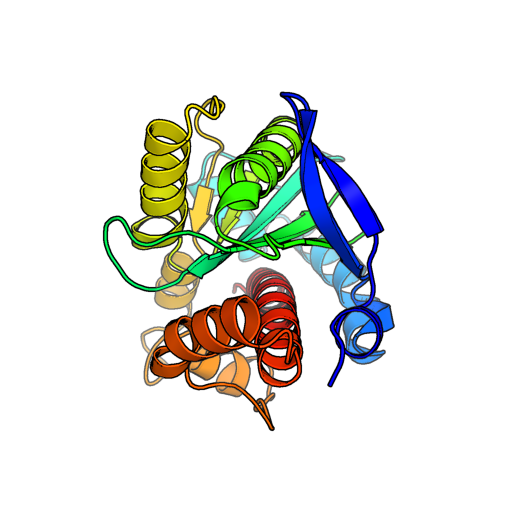2 -11.546 3.661 1.00 93.25 136 PHE A CA 1
ATOM 1012 C C . PHE A 1 136 ? 4.367 -10.319 3.244 1.00 93.25 136 PHE A C 1
ATOM 1014 O O . PHE A 1 136 ? 5.571 -10.451 3.023 1.00 93.25 136 PHE A O 1
ATOM 1021 N N . ASP A 1 137 ? 3.743 -9.141 3.174 1.00 94.81 137 ASP A N 1
ATOM 1022 C CA . ASP A 1 137 ? 4.330 -7.963 2.524 1.00 94.81 137 ASP A CA 1
ATOM 1023 C C . ASP A 1 137 ? 5.620 -7.474 3.180 1.00 94.81 137 ASP A C 1
ATOM 1025 O O . ASP A 1 137 ? 6.644 -7.329 2.515 1.00 94.81 137 ASP A O 1
ATOM 1029 N N . LEU A 1 138 ? 5.613 -7.259 4.498 1.00 93.62 138 LEU A N 1
ATOM 1030 C CA . LEU A 1 138 ? 6.770 -6.707 5.199 1.00 93.62 138 LEU A CA 1
ATOM 1031 C C . LEU A 1 138 ? 7.964 -7.686 5.220 1.00 93.62 138 LEU A C 1
ATOM 1033 O O . LEU A 1 138 ? 9.079 -7.248 4.917 1.00 93.62 138 LEU A O 1
ATOM 1037 N N . PRO A 1 139 ? 7.793 -8.996 5.512 1.00 93.75 139 PRO A N 1
ATOM 1038 C CA . PRO A 1 139 ? 8.870 -9.972 5.342 1.00 93.75 139 PRO A CA 1
ATOM 1039 C C . PRO A 1 139 ? 9.431 -10.010 3.914 1.00 93.75 139 PRO A C 1
ATOM 1041 O O . PRO A 1 139 ? 10.651 -10.047 3.736 1.00 93.75 139 PRO A O 1
ATOM 1044 N N . TYR A 1 140 ? 8.558 -9.964 2.902 1.00 94.56 140 TYR A N 1
ATOM 1045 C CA . TYR A 1 140 ? 8.962 -9.974 1.497 1.00 94.56 140 TYR A CA 1
ATOM 1046 C C . TYR A 1 140 ? 9.773 -8.728 1.136 1.00 94.56 140 TYR A C 1
ATOM 1048 O O . TYR A 1 140 ? 10.877 -8.840 0.601 1.00 94.56 140 TYR A O 1
ATOM 1056 N N . LEU A 1 141 ? 9.275 -7.545 1.502 1.00 94.69 141 LEU A N 1
ATOM 1057 C CA . LEU A 1 141 ? 9.953 -6.273 1.285 1.00 94.69 141 LEU A CA 1
ATOM 1058 C C . LEU A 1 141 ? 11.343 -6.261 1.926 1.00 94.69 141 LEU A C 1
ATOM 1060 O O . LEU A 1 141 ? 12.306 -5.873 1.274 1.00 94.69 141 LEU A O 1
ATOM 1064 N N . ARG A 1 142 ? 11.478 -6.733 3.174 1.00 94.06 142 ARG A N 1
ATOM 1065 C CA . ARG A 1 142 ? 12.776 -6.810 3.872 1.00 94.06 142 ARG A CA 1
ATOM 1066 C C . ARG A 1 142 ? 13.761 -7.733 3.157 1.00 94.06 142 ARG A C 1
ATOM 1068 O O . ARG A 1 142 ? 14.934 -7.390 3.027 1.00 94.06 142 ARG A O 1
ATOM 1075 N N . MET A 1 143 ? 13.296 -8.884 2.671 1.00 94.56 143 MET A N 1
ATOM 1076 C CA . MET A 1 143 ? 14.122 -9.793 1.873 1.00 94.56 143 MET A CA 1
ATOM 1077 C C . MET A 1 143 ? 14.579 -9.124 0.569 1.00 94.56 143 MET A C 1
ATOM 1079 O O . MET A 1 143 ? 15.759 -9.216 0.224 1.00 94.56 143 MET A O 1
ATOM 1083 N N . ARG A 1 144 ? 13.680 -8.433 -0.146 1.00 94.50 144 ARG A N 1
ATOM 1084 C CA . ARG A 1 144 ? 14.037 -7.711 -1.376 1.00 94.50 144 ARG A CA 1
ATOM 1085 C C . ARG A 1 144 ? 14.990 -6.554 -1.104 1.00 94.50 144 ARG A C 1
ATOM 1087 O O . ARG A 1 144 ? 15.991 -6.450 -1.800 1.00 94.50 144 ARG A O 1
ATOM 1094 N N . ALA A 1 145 ? 14.757 -5.772 -0.052 1.00 94.19 145 ALA A N 1
ATOM 1095 C CA . ALA A 1 145 ? 15.640 -4.692 0.377 1.00 94.19 145 ALA A CA 1
ATOM 1096 C C . ALA A 1 145 ? 17.058 -5.197 0.681 1.00 94.19 145 ALA A C 1
ATOM 1098 O O . ALA A 1 145 ? 18.039 -4.612 0.229 1.00 94.19 145 ALA A O 1
ATOM 1099 N N . ALA A 1 146 ? 17.185 -6.337 1.371 1.00 93.75 146 ALA A N 1
ATOM 1100 C CA . ALA A 1 146 ? 18.481 -6.967 1.609 1.00 93.75 146 ALA A CA 1
ATOM 1101 C C . ALA A 1 146 ? 19.163 -7.402 0.298 1.00 93.75 146 ALA A C 1
ATOM 1103 O O . ALA A 1 146 ? 20.362 -7.177 0.122 1.00 93.75 146 ALA A O 1
ATOM 1104 N N . ALA A 1 147 ? 18.407 -7.983 -0.640 1.00 93.25 147 ALA A N 1
ATOM 1105 C CA . ALA A 1 147 ? 18.922 -8.406 -1.943 1.00 93.25 147 ALA A CA 1
ATOM 1106 C C . ALA A 1 147 ? 19.377 -7.224 -2.820 1.00 93.25 147 ALA A C 1
ATOM 1108 O O . ALA A 1 147 ? 20.368 -7.339 -3.542 1.00 93.25 147 ALA A O 1
ATOM 1109 N N . THR A 1 148 ? 18.692 -6.082 -2.730 1.00 92.25 148 THR A N 1
ATOM 1110 C CA . THR A 1 148 ? 18.999 -4.854 -3.480 1.00 92.25 148 THR A CA 1
ATOM 1111 C C . THR A 1 148 ? 19.894 -3.877 -2.717 1.00 92.25 148 THR A C 1
ATOM 1113 O O . THR A 1 148 ? 20.247 -2.828 -3.251 1.00 92.25 148 THR A O 1
ATOM 1116 N N . ARG A 1 149 ? 20.330 -4.241 -1.502 1.00 92.38 149 ARG A N 1
ATOM 1117 C CA . ARG A 1 149 ? 21.166 -3.427 -0.599 1.00 92.38 149 ARG A CA 1
ATOM 1118 C C . ARG A 1 149 ? 20.541 -2.081 -0.216 1.00 92.38 149 ARG A C 1
ATOM 1120 O O . ARG A 1 149 ? 21.262 -1.124 0.062 1.00 92.38 149 ARG A O 1
ATOM 1127 N N . VAL A 1 150 ? 19.216 -2.018 -0.172 1.00 92.50 150 VAL A N 1
ATOM 1128 C CA . VAL A 1 150 ? 18.487 -0.857 0.339 1.00 92.50 150 VAL A CA 1
ATOM 1129 C C . VAL A 1 150 ? 18.422 -0.956 1.867 1.00 92.50 150 VAL A C 1
ATOM 1131 O O . VAL A 1 150 ? 17.940 -1.967 2.389 1.00 92.50 150 VAL A O 1
ATOM 1134 N N . PRO A 1 151 ? 18.915 0.048 2.615 1.00 90.00 151 PRO A N 1
ATOM 1135 C CA . PRO A 1 151 ? 18.792 0.053 4.065 1.00 90.00 151 PRO A CA 1
ATOM 1136 C C . PRO A 1 151 ? 17.319 0.200 4.464 1.00 90.00 151 PRO A C 1
ATOM 1138 O O . PRO A 1 151 ? 16.616 1.073 3.970 1.00 90.00 151 PRO A O 1
ATOM 1141 N N . MET A 1 152 ? 16.862 -0.648 5.384 1.00 84.25 152 MET A N 1
ATOM 1142 C CA . MET A 1 152 ? 15.521 -0.570 5.964 1.00 84.25 152 MET A CA 1
ATOM 1143 C C . MET A 1 152 ? 15.625 -0.123 7.416 1.00 84.25 152 MET A C 1
ATOM 1145 O O . MET A 1 152 ? 16.431 -0.665 8.175 1.00 84.25 152 MET A O 1
ATOM 1149 N N . LEU A 1 153 ? 14.802 0.849 7.800 1.00 67.31 153 LEU A N 1
ATOM 1150 C CA . LEU A 1 153 ? 14.752 1.355 9.167 1.00 67.31 153 LEU A CA 1
ATOM 1151 C C . LEU A 1 153 ? 14.141 0.346 10.152 1.00 67.31 153 LEU A C 1
ATOM 1153 O O . LEU A 1 153 ? 13.661 -0.737 9.785 1.00 67.31 153 LEU A O 1
ATOM 1157 N N . ALA A 1 154 ? 14.229 0.719 11.430 1.00 66.75 154 ALA A N 1
ATOM 1158 C CA . ALA A 1 154 ? 13.739 -0.043 12.570 1.00 66.75 154 ALA A CA 1
ATOM 1159 C C . ALA A 1 154 ? 12.240 -0.373 12.462 1.00 66.75 154 ALA A C 1
ATOM 1161 O O . ALA A 1 154 ? 11.496 0.208 11.674 1.00 66.75 154 ALA A O 1
ATOM 1162 N N . GLU A 1 155 ? 11.801 -1.360 13.240 1.00 82.19 155 GLU A N 1
ATOM 1163 C CA . GLU A 1 155 ? 10.409 -1.802 13.241 1.00 82.19 155 GLU A CA 1
ATOM 1164 C C . GLU A 1 155 ? 9.473 -0.698 13.748 1.00 82.19 155 GLU A C 1
ATOM 1166 O O . GLU A 1 155 ? 9.591 -0.247 14.885 1.00 82.19 155 GLU A O 1
ATOM 1171 N N . LEU A 1 156 ? 8.526 -0.292 12.900 1.00 90.06 156 LEU A N 1
ATOM 1172 C CA . LEU A 1 156 ? 7.374 0.498 13.318 1.00 90.06 156 LEU A CA 1
ATOM 1173 C C . LEU A 1 156 ? 6.376 -0.402 14.058 1.00 90.06 156 LEU A C 1
ATOM 1175 O O . LEU A 1 156 ? 6.214 -1.571 13.678 1.00 90.06 156 LEU A O 1
ATOM 1179 N N . PRO A 1 157 ? 5.629 0.131 15.042 1.00 94.06 157 PRO A N 1
ATOM 1180 C CA . PRO A 1 157 ? 4.359 -0.460 15.432 1.00 94.06 157 PRO A CA 1
ATOM 1181 C C . PRO A 1 157 ? 3.542 -0.789 14.181 1.00 94.06 157 PRO A C 1
ATOM 1183 O O . PRO A 1 157 ? 3.439 0.015 13.254 1.00 94.06 157 PRO A O 1
ATOM 1186 N N . HIS A 1 158 ? 2.994 -2.000 14.131 1.00 95.38 158 HIS A N 1
ATOM 1187 C CA . HIS A 1 158 ? 2.373 -2.517 12.916 1.00 95.38 158 HIS A CA 1
ATOM 1188 C C . HIS A 1 158 ? 0.960 -3.001 13.205 1.00 95.38 158 HIS A C 1
ATOM 1190 O O . HIS A 1 158 ? 0.761 -3.998 13.907 1.00 95.38 158 HIS A O 1
ATOM 1196 N N . LEU A 1 159 ? -0.025 -2.307 12.642 1.00 96.75 159 LEU A N 1
ATOM 1197 C CA . LEU A 1 159 ? -1.429 -2.681 12.664 1.00 96.75 159 LEU A CA 1
ATOM 1198 C C . LEU A 1 159 ? -1.768 -3.491 11.410 1.00 96.75 159 LEU A C 1
ATOM 1200 O O . LEU A 1 159 ? -1.854 -2.963 10.306 1.00 96.75 159 LEU A O 1
ATOM 1204 N N . ASP A 1 160 ? -1.981 -4.792 11.588 1.00 97.69 160 ASP A N 1
ATOM 1205 C CA . ASP A 1 160 ? -2.417 -5.663 10.499 1.00 97.69 160 ASP A CA 1
ATOM 1206 C C . ASP A 1 160 ? -3.935 -5.857 10.557 1.00 97.69 160 ASP A C 1
ATOM 1208 O O . ASP A 1 160 ? -4.478 -6.513 11.457 1.00 97.69 160 ASP A O 1
ATOM 1212 N N . LEU A 1 161 ? -4.620 -5.281 9.572 1.00 98.25 161 LEU A N 1
ATOM 1213 C CA . LEU A 1 161 ? -6.071 -5.250 9.496 1.00 98.25 161 LEU A CA 1
ATOM 1214 C C . LEU A 1 161 ? -6.687 -6.625 9.255 1.00 98.25 161 LEU A C 1
ATOM 1216 O O . LEU A 1 161 ? -7.858 -6.800 9.584 1.00 98.25 161 LEU A O 1
ATOM 1220 N N . LEU A 1 162 ? -5.950 -7.630 8.768 1.00 98.31 162 LEU A N 1
ATOM 1221 C CA . LEU A 1 162 ? -6.499 -8.984 8.675 1.00 98.31 162 LEU A CA 1
ATOM 1222 C C . LEU A 1 162 ? -6.766 -9.557 10.073 1.00 98.31 162 LEU A C 1
ATOM 1224 O O . LEU A 1 162 ? -7.779 -10.229 10.293 1.00 98.31 162 LEU A O 1
ATOM 1228 N N . HIS A 1 163 ? -5.875 -9.299 11.033 1.00 97.50 163 HIS A N 1
ATOM 1229 C CA . HIS A 1 163 ? -6.060 -9.763 12.406 1.00 97.50 163 HIS A CA 1
ATOM 1230 C C . HIS A 1 163 ? -7.244 -9.068 13.071 1.00 97.50 163 HIS A C 1
ATOM 1232 O O . HIS A 1 163 ? -8.089 -9.749 13.656 1.00 97.50 163 HIS A O 1
ATOM 1238 N N . GLU A 1 164 ? -7.353 -7.749 12.925 1.00 97.12 164 GLU A N 1
ATOM 1239 C CA . GLU A 1 164 ? -8.479 -6.992 13.478 1.00 97.12 164 GLU A CA 1
ATOM 1240 C C . GLU A 1 164 ? -9.800 -7.360 12.791 1.00 97.12 164 GLU A C 1
ATOM 1242 O O . GLU A 1 164 ? -10.800 -7.606 13.467 1.00 97.12 164 GLU A O 1
ATOM 1247 N N . SER A 1 165 ? -9.784 -7.568 11.473 1.00 97.50 165 SER A N 1
ATOM 1248 C CA . SER A 1 165 ? -10.957 -8.027 10.723 1.00 97.50 165 SER A CA 1
ATOM 1249 C C . SER A 1 165 ? -11.433 -9.404 11.177 1.00 97.50 165 SER A C 1
ATOM 1251 O O . SER A 1 165 ? -12.631 -9.638 11.331 1.00 97.50 165 SER A O 1
ATOM 1253 N N . ARG A 1 166 ? -10.510 -10.336 11.445 1.00 97.75 166 ARG A N 1
ATOM 1254 C CA . ARG A 1 166 ? -10.857 -11.658 11.987 1.00 97.75 166 ARG A CA 1
ATOM 1255 C C . ARG A 1 166 ? -11.424 -11.565 13.400 1.00 97.75 166 ARG A C 1
ATOM 1257 O O . ARG A 1 166 ? -12.330 -12.330 13.719 1.00 97.75 166 ARG A O 1
ATOM 1264 N N . ARG A 1 167 ? -10.920 -10.661 14.246 1.00 96.50 167 ARG A N 1
ATOM 1265 C CA . ARG A 1 167 ? -11.495 -10.443 15.586 1.00 96.50 167 ARG A CA 1
ATOM 1266 C C . ARG A 1 167 ? -12.931 -9.939 15.491 1.00 96.50 167 ARG A C 1
ATOM 1268 O O . ARG A 1 167 ? -13.783 -10.453 16.205 1.00 96.50 167 ARG A O 1
ATOM 1275 N N . ALA A 1 168 ? -13.180 -8.986 14.599 1.00 96.12 168 ALA A N 1
ATOM 1276 C CA . ALA A 1 168 ? -14.478 -8.346 14.452 1.00 96.12 168 ALA A CA 1
ATOM 1277 C C . ALA A 1 168 ? -15.515 -9.229 13.738 1.00 96.12 168 ALA A C 1
ATOM 1279 O O . ALA A 1 168 ? -16.669 -9.280 14.158 1.00 96.12 168 ALA A O 1
ATOM 1280 N N . TRP A 1 169 ? -15.123 -9.937 12.672 1.00 97.38 169 TRP A N 1
ATOM 1281 C CA . TRP A 1 169 ? -16.097 -10.443 11.697 1.00 97.38 169 TRP A CA 1
ATOM 1282 C C . TRP A 1 169 ? -15.995 -11.929 11.336 1.00 97.38 169 TRP A C 1
ATOM 1284 O O . TRP A 1 169 ? -16.833 -12.417 10.576 1.00 97.38 169 TRP A O 1
ATOM 1294 N N . ARG A 1 170 ? -15.039 -12.697 11.883 1.00 96.94 170 ARG A N 1
ATOM 1295 C CA . ARG A 1 170 ? -14.860 -14.118 11.494 1.00 96.94 170 ARG A CA 1
ATOM 1296 C C . ARG A 1 170 ? -16.082 -15.010 11.740 1.00 96.94 170 ARG A C 1
ATOM 1298 O O . ARG A 1 170 ? -16.166 -16.080 11.153 1.00 96.94 170 ARG A O 1
ATOM 1305 N N . THR A 1 171 ? -16.966 -14.628 12.662 1.00 96.81 171 THR A N 1
ATOM 1306 C CA . THR A 1 171 ? -18.158 -15.404 13.038 1.00 96.81 171 THR A CA 1
ATOM 1307 C C . THR A 1 171 ? -19.394 -15.034 12.221 1.00 96.81 171 THR A C 1
ATOM 1309 O O . THR A 1 171 ? -20.373 -15.773 12.259 1.00 96.81 171 THR A O 1
ATOM 1312 N N . VAL A 1 172 ? -19.362 -13.908 11.500 1.00 96.44 172 VAL A N 1
ATOM 1313 C CA . VAL A 1 172 ? -20.517 -13.364 10.762 1.00 96.44 172 VAL A CA 1
ATOM 1314 C C . VAL A 1 172 ? -20.283 -13.273 9.253 1.00 96.44 172 VAL A C 1
ATOM 1316 O O 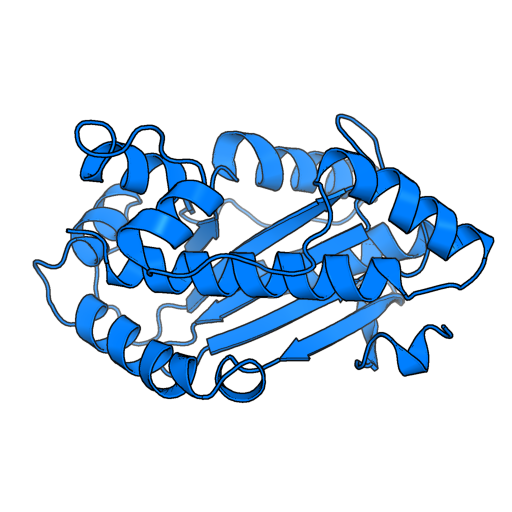. VAL A 1 172 ? -21.242 -13.153 8.497 1.00 96.44 172 VAL A O 1
ATOM 1319 N N . LEU A 1 173 ? -19.030 -13.358 8.796 1.00 97.00 173 LEU A N 1
ATOM 1320 C CA . LEU A 1 173 ? -18.664 -13.367 7.379 1.00 97.00 173 LEU A CA 1
ATOM 1321 C C . LEU A 1 173 ? -18.134 -14.739 6.943 1.00 97.00 173 LEU A C 1
ATOM 1323 O O . LEU A 1 173 ? -17.520 -15.440 7.746 1.00 97.00 173 LEU A O 1
ATOM 1327 N N . PRO A 1 174 ? -18.301 -15.118 5.660 1.00 96.12 174 PRO A N 1
ATOM 1328 C CA . PRO A 1 174 ? -17.821 -16.409 5.160 1.00 96.12 174 PRO A CA 1
ATOM 1329 C C . PRO A 1 174 ? -16.293 -16.538 5.219 1.00 96.12 174 PRO A C 1
ATOM 1331 O O . PRO A 1 174 ? -15.762 -17.637 5.349 1.00 96.12 174 PRO A O 1
ATOM 1334 N N . ASN A 1 175 ? -15.577 -15.421 5.092 1.00 97.06 175 ASN A N 1
ATOM 1335 C CA . ASN A 1 175 ? -14.144 -15.301 5.323 1.00 97.06 175 ASN A CA 1
ATOM 1336 C C . ASN A 1 175 ? -13.789 -13.811 5.517 1.00 97.06 175 ASN A C 1
ATOM 1338 O O . ASN A 1 175 ? -14.629 -12.936 5.317 1.00 97.06 175 ASN A O 1
ATOM 1342 N N . CYS A 1 176 ? -12.540 -13.529 5.887 1.00 97.00 176 CYS A N 1
ATOM 1343 C CA . CYS A 1 176 ? -12.017 -12.166 6.027 1.00 97.00 176 CYS A CA 1
ATOM 1344 C C . CYS A 1 176 ? -10.950 -11.867 4.963 1.00 97.00 176 CYS A C 1
ATOM 1346 O O . CYS A 1 176 ? -9.897 -11.351 5.307 1.00 97.00 176 CYS A O 1
ATOM 1348 N N . ARG A 1 177 ? -11.149 -12.265 3.701 1.00 95.94 177 ARG A N 1
ATOM 1349 C CA . ARG A 1 177 ? -10.339 -11.750 2.582 1.00 95.94 177 ARG A CA 1
ATOM 1350 C C . ARG A 1 177 ? -10.769 -10.317 2.279 1.00 95.94 177 ARG A C 1
ATOM 1352 O O . ARG A 1 177 ? -11.942 -9.997 2.471 1.00 95.94 177 ARG A O 1
ATOM 1359 N N . LEU A 1 178 ? -9.848 -9.490 1.786 1.00 94.88 178 LEU A N 1
ATOM 1360 C CA . LEU A 1 178 ? -10.097 -8.066 1.541 1.00 94.88 178 LEU A CA 1
ATOM 1361 C C . LEU A 1 178 ? -11.314 -7.841 0.630 1.00 94.88 178 LEU A C 1
ATOM 1363 O O . LEU A 1 178 ? -12.225 -7.117 1.011 1.00 94.88 178 LEU A O 1
ATOM 1367 N N . GLU A 1 179 ? -11.411 -8.585 -0.474 1.00 92.94 179 GLU A N 1
ATOM 1368 C CA . GLU A 1 179 ? -12.566 -8.574 -1.390 1.00 92.94 179 GLU A CA 1
ATOM 1369 C C . GLU A 1 179 ? -13.898 -8.899 -0.684 1.00 92.94 179 GLU A C 1
ATOM 1371 O O . GLU A 1 179 ? -14.913 -8.236 -0.889 1.00 92.94 179 GLU A O 1
ATOM 1376 N N . THR A 1 180 ? -13.911 -9.900 0.207 1.00 95.19 180 THR A N 1
ATOM 1377 C CA . THR A 1 180 ? -15.124 -10.251 0.966 1.00 95.19 180 THR A CA 1
ATOM 1378 C C . THR A 1 180 ? -15.499 -9.150 1.956 1.00 95.19 180 THR A C 1
ATOM 1380 O O . THR A 1 180 ? -16.684 -8.871 2.133 1.00 95.19 180 THR A O 1
ATOM 1383 N N . LEU A 1 181 ? -14.517 -8.520 2.603 1.00 96.69 181 LEU A N 1
ATOM 1384 C CA . LEU A 1 181 ? -14.755 -7.407 3.522 1.00 96.69 181 LEU A CA 1
ATOM 1385 C C . LEU A 1 181 ? -15.268 -6.175 2.774 1.00 96.69 181 LEU A C 1
ATOM 1387 O O . LEU A 1 181 ? -16.241 -5.567 3.212 1.00 96.69 181 LEU A O 1
ATOM 1391 N N . GLU A 1 182 ? -14.686 -5.855 1.621 1.00 94.38 182 GLU A N 1
ATOM 1392 C CA . GLU A 1 182 ? -15.155 -4.778 0.753 1.00 94.38 182 GLU A CA 1
ATOM 1393 C C . GLU A 1 182 ? -16.614 -5.002 0.333 1.00 94.38 182 GLU A C 1
ATOM 1395 O O . GLU A 1 182 ? -17.468 -4.139 0.550 1.00 94.38 182 GLU A O 1
ATOM 1400 N N . GLN A 1 183 ? -16.941 -6.195 -0.164 1.00 94.81 183 GLN A N 1
ATOM 1401 C CA . GLN A 1 183 ? -18.301 -6.512 -0.589 1.00 94.81 183 GLN A CA 1
ATOM 1402 C C . GLN A 1 183 ? -19.304 -6.466 0.564 1.00 94.81 183 GLN A C 1
ATOM 1404 O O . GLN A 1 183 ? -20.393 -5.906 0.430 1.00 94.81 183 GLN A O 1
ATOM 1409 N N . ARG A 1 184 ? -18.968 -7.082 1.701 1.00 96.12 184 ARG A N 1
ATOM 1410 C CA . ARG A 1 184 ? -19.920 -7.292 2.800 1.00 96.12 184 ARG A CA 1
ATOM 1411 C C . ARG A 1 184 ? -20.050 -6.094 3.731 1.00 96.12 184 ARG A C 1
ATOM 1413 O O . ARG A 1 184 ? -21.118 -5.920 4.309 1.00 96.12 184 ARG A O 1
ATOM 1420 N N . LEU A 1 185 ? -18.992 -5.302 3.895 1.00 94.94 185 LEU A N 1
ATOM 1421 C CA . LEU A 1 185 ? -18.969 -4.169 4.823 1.00 94.94 185 LEU A CA 1
ATOM 1422 C C . LEU A 1 185 ? -19.085 -2.830 4.098 1.00 94.94 185 LEU A C 1
ATOM 1424 O O . LEU A 1 185 ? -19.732 -1.924 4.617 1.00 94.94 185 LEU A O 1
ATOM 1428 N N . LEU A 1 186 ? -18.477 -2.695 2.916 1.00 92.62 186 LEU A N 1
ATOM 1429 C CA . LEU A 1 186 ? -18.434 -1.433 2.166 1.00 92.62 186 LEU A CA 1
ATOM 1430 C C . LEU A 1 186 ? -19.467 -1.390 1.032 1.00 92.62 186 LEU A C 1
ATOM 1432 O O . LEU A 1 186 ? -19.744 -0.318 0.503 1.00 92.62 186 LEU A O 1
ATOM 1436 N N . GLY A 1 187 ? -20.070 -2.534 0.691 1.00 91.38 187 GLY A N 1
ATOM 1437 C CA . GLY A 1 187 ? -21.109 -2.634 -0.335 1.00 91.38 187 GLY A CA 1
ATOM 1438 C C . GLY A 1 187 ? -20.585 -2.460 -1.760 1.00 91.38 187 GLY A C 1
ATOM 1439 O O . GLY A 1 187 ? -21.375 -2.198 -2.665 1.00 91.38 187 GLY A O 1
ATOM 1440 N N . ARG A 1 188 ? -19.270 -2.592 -1.975 1.00 88.50 188 ARG A N 1
ATOM 1441 C CA . ARG A 1 188 ? -18.642 -2.441 -3.291 1.00 88.50 188 ARG A CA 1
ATOM 1442 C C . ARG A 1 188 ? -18.274 -3.783 -3.898 1.00 88.50 188 ARG A C 1
ATOM 1444 O O . ARG A 1 188 ? -17.905 -4.719 -3.203 1.00 88.50 188 ARG A O 1
ATOM 1451 N N . THR A 1 189 ? -18.362 -3.860 -5.217 1.00 84.12 189 THR A N 1
ATOM 1452 C CA . THR A 1 189 ? -17.807 -4.963 -6.005 1.00 84.12 189 THR A CA 1
ATOM 1453 C C . THR A 1 189 ? -16.899 -4.342 -7.054 1.00 84.12 189 THR A C 1
ATOM 1455 O O . THR A 1 189 ? -17.291 -3.357 -7.681 1.00 84.12 189 THR A O 1
ATOM 1458 N N . ARG A 1 190 ? -15.687 -4.872 -7.221 1.00 81.31 190 ARG A N 1
ATOM 1459 C CA . ARG A 1 190 ? -14.744 -4.370 -8.224 1.00 81.31 190 ARG A CA 1
ATOM 1460 C C . ARG A 1 190 ? -15.111 -4.928 -9.590 1.00 81.31 190 ARG A C 1
ATOM 1462 O O . ARG A 1 190 ? -15.233 -6.139 -9.747 1.00 81.31 190 ARG A O 1
ATOM 1469 N N . ASP A 1 191 ? -15.281 -4.039 -10.560 1.00 74.00 191 ASP A N 1
ATOM 1470 C CA . ASP A 1 191 ? -15.397 -4.403 -11.970 1.00 74.00 191 ASP A CA 1
ATOM 1471 C C . ASP A 1 191 ? -14.078 -4.100 -12.692 1.00 74.00 191 ASP A C 1
ATOM 1473 O O . ASP A 1 191 ? -13.404 -3.112 -12.386 1.00 74.00 191 ASP A O 1
ATOM 1477 N N . GLY A 1 192 ? -13.701 -4.964 -13.635 1.00 75.75 192 GLY A N 1
ATOM 1478 C CA . GLY A 1 192 ? -12.475 -4.816 -14.424 1.00 75.75 192 GLY A CA 1
ATOM 1479 C C . GLY A 1 192 ? -11.166 -5.104 -13.680 1.00 75.75 192 GLY A C 1
ATOM 1480 O O . GLY A 1 192 ? -10.113 -4.653 -14.130 1.00 75.75 192 GLY A O 1
ATOM 1481 N N . ASP A 1 193 ? -11.215 -5.833 -12.563 1.00 83.62 193 ASP A N 1
ATOM 1482 C CA . ASP A 1 193 ? -10.024 -6.173 -11.785 1.00 83.62 193 ASP A CA 1
ATOM 1483 C C . ASP A 1 193 ? -9.176 -7.279 -12.443 1.00 83.62 193 ASP A C 1
ATOM 1485 O O . ASP A 1 193 ? -9.686 -8.141 -13.170 1.00 83.62 193 ASP A O 1
ATOM 1489 N N . ILE A 1 194 ? -7.868 -7.274 -12.182 1.00 86.69 194 ILE A N 1
ATOM 1490 C CA . ILE A 1 194 ? -6.961 -8.325 -12.640 1.00 86.69 194 ILE A CA 1
ATOM 1491 C C . ILE A 1 194 ? -6.898 -9.447 -11.593 1.00 86.69 194 ILE A C 1
ATOM 1493 O O . ILE A 1 194 ? -6.591 -9.200 -10.431 1.00 86.69 194 ILE A O 1
ATOM 1497 N N . PRO A 1 195 ? -7.137 -10.719 -11.967 1.00 89.19 195 PRO A N 1
ATOM 1498 C CA . PRO A 1 195 ? -6.906 -11.825 -11.048 1.00 89.19 195 PRO A CA 1
ATOM 1499 C C . PRO A 1 195 ? -5.448 -11.831 -10.576 1.00 89.19 195 PRO A C 1
ATOM 1501 O O . PRO A 1 195 ? -4.554 -11.904 -11.417 1.00 89.19 195 PRO A O 1
ATOM 1504 N N . GLY A 1 196 ? -5.204 -11.857 -9.261 1.00 87.81 196 GLY A N 1
ATOM 1505 C CA . GLY A 1 196 ? -3.850 -11.768 -8.685 1.00 87.81 196 GLY A CA 1
ATOM 1506 C C . GLY A 1 196 ? -2.823 -12.734 -9.297 1.00 87.81 196 GLY A C 1
ATOM 1507 O O . GLY A 1 196 ? -1.672 -12.386 -9.529 1.00 87.81 196 GLY A O 1
ATOM 1508 N N . ARG A 1 197 ? -3.261 -13.938 -9.695 1.00 90.75 197 ARG A N 1
ATOM 1509 C CA . ARG A 1 197 ? -2.414 -14.933 -10.386 1.00 90.75 197 ARG A CA 1
ATOM 1510 C C . ARG A 1 197 ? -1.861 -14.482 -11.749 1.00 90.75 197 ARG A C 1
ATOM 1512 O O . ARG A 1 197 ? -0.950 -15.122 -12.256 1.00 90.75 197 ARG A O 1
ATOM 1519 N N . LEU A 1 198 ? -2.453 -13.459 -12.367 1.00 93.62 198 LEU A N 1
ATOM 1520 C CA . LEU A 1 198 ? -2.060 -12.908 -13.669 1.00 93.62 198 LEU A CA 1
ATOM 1521 C C . LEU A 1 198 ? -1.176 -11.661 -13.541 1.00 93.62 198 LEU A C 1
ATOM 1523 O O . LEU A 1 198 ? -0.601 -11.235 -14.541 1.00 93.62 198 LEU A O 1
ATOM 1527 N N . ILE A 1 199 ? -1.051 -11.087 -12.340 1.00 95.06 199 ILE A N 1
ATOM 1528 C CA . ILE A 1 199 ? -0.251 -9.881 -12.086 1.00 95.06 199 ILE A CA 1
ATOM 1529 C C . ILE A 1 199 ? 1.218 -10.068 -12.511 1.00 95.06 199 ILE A C 1
ATOM 1531 O O . ILE A 1 199 ? 1.714 -9.222 -13.262 1.00 95.06 199 ILE A O 1
ATOM 1535 N N . PRO A 1 200 ? 1.904 -11.184 -12.171 1.00 95.50 200 PRO A N 1
ATOM 1536 C CA . PRO A 1 200 ? 3.288 -11.393 -12.598 1.00 95.50 200 PRO A CA 1
ATOM 1537 C C . PRO A 1 200 ? 3.465 -11.388 -14.119 1.00 95.50 200 PRO A C 1
ATOM 1539 O O . PRO A 1 200 ? 4.345 -10.715 -14.653 1.00 95.50 200 PRO A O 1
ATOM 1542 N N . GLU A 1 201 ? 2.608 -12.124 -14.832 1.00 95.44 201 GLU A N 1
ATOM 1543 C CA . GLU A 1 201 ? 2.679 -12.234 -16.289 1.00 95.44 201 GLU A CA 1
ATOM 1544 C C . GLU A 1 201 ? 2.424 -10.882 -16.963 1.00 95.44 201 GLU A C 1
ATOM 1546 O O . GLU A 1 201 ? 3.153 -10.515 -17.887 1.00 95.44 201 GLU A O 1
ATOM 1551 N N . ALA A 1 202 ? 1.448 -10.120 -16.463 1.00 96.38 202 ALA A N 1
ATOM 1552 C CA . ALA A 1 202 ? 1.125 -8.792 -16.964 1.00 96.38 202 ALA A CA 1
ATOM 1553 C C . ALA A 1 202 ? 2.296 -7.806 -16.815 1.00 96.38 202 ALA A C 1
ATOM 1555 O O . ALA A 1 202 ? 2.581 -7.057 -17.751 1.00 96.38 202 ALA A O 1
ATOM 1556 N N . TYR A 1 203 ? 3.014 -7.832 -15.687 1.00 97.38 203 TYR A N 1
ATOM 1557 C CA . TYR A 1 203 ? 4.212 -7.008 -15.517 1.00 97.38 203 TYR A CA 1
ATOM 1558 C C . TYR A 1 203 ? 5.332 -7.426 -16.478 1.00 97.38 203 TYR A C 1
ATOM 1560 O O . TYR A 1 203 ? 5.916 -6.587 -17.163 1.00 97.38 203 TYR A O 1
ATOM 1568 N N . HIS A 1 204 ? 5.604 -8.728 -16.607 1.00 96.50 204 HIS A N 1
ATOM 1569 C CA . HIS A 1 204 ? 6.618 -9.213 -17.547 1.00 96.50 204 HIS A CA 1
ATOM 1570 C C . HIS A 1 204 ? 6.278 -8.879 -19.008 1.00 96.50 204 HIS A C 1
ATOM 1572 O O . HIS A 1 204 ? 7.177 -8.590 -19.800 1.00 96.50 204 HIS A O 1
ATOM 1578 N N . GLU A 1 205 ? 4.999 -8.922 -19.388 1.00 96.56 205 GLU A N 1
ATOM 1579 C CA . GLU A 1 205 ? 4.530 -8.471 -20.700 1.00 96.56 205 GLU A CA 1
ATOM 1580 C C . GLU A 1 205 ? 4.809 -6.980 -20.903 1.00 96.56 205 GLU A C 1
ATOM 1582 O O . GLU A 1 205 ? 5.358 -6.606 -21.943 1.00 96.56 205 GLU A O 1
ATOM 1587 N N . PHE A 1 206 ? 4.501 -6.147 -19.908 1.00 97.69 206 PHE A N 1
ATOM 1588 C CA . PHE A 1 206 ? 4.793 -4.719 -19.947 1.00 97.69 206 PHE A CA 1
ATOM 1589 C C . PHE A 1 206 ? 6.292 -4.450 -20.139 1.00 97.69 206 PHE A C 1
ATOM 1591 O O . PHE A 1 206 ? 6.651 -3.764 -21.091 1.00 97.69 206 PHE A O 1
ATOM 1598 N N . VAL A 1 207 ? 7.174 -5.061 -19.341 1.00 97.25 207 VAL A N 1
ATOM 1599 C CA . VAL A 1 207 ? 8.631 -4.855 -19.464 1.00 97.25 207 VAL A CA 1
ATOM 1600 C C . VAL A 1 207 ? 9.155 -5.270 -20.848 1.00 97.25 207 VAL A C 1
ATOM 1602 O O . VAL A 1 207 ? 10.051 -4.629 -21.391 1.00 97.25 207 VAL A O 1
ATOM 1605 N N . ARG A 1 208 ? 8.595 -6.327 -21.459 1.00 97.25 208 ARG A N 1
ATOM 1606 C CA . ARG A 1 208 ? 9.008 -6.783 -22.802 1.00 97.25 208 ARG A CA 1
ATOM 1607 C C . ARG A 1 208 ? 8.481 -5.914 -23.941 1.00 97.25 208 ARG A C 1
ATOM 1609 O O . ARG A 1 208 ? 9.131 -5.829 -24.977 1.00 97.25 208 ARG A O 1
ATOM 1616 N N . THR A 1 209 ? 7.270 -5.378 -23.808 1.00 97.06 209 THR A N 1
ATOM 1617 C CA . THR A 1 209 ? 6.513 -4.819 -24.946 1.00 97.06 209 THR A CA 1
ATOM 1618 C C . THR A 1 209 ? 6.243 -3.323 -24.833 1.00 97.06 209 THR A C 1
ATOM 1620 O O . THR A 1 209 ? 5.835 -2.705 -25.813 1.00 97.06 209 THR A O 1
ATOM 1623 N N . GLY A 1 210 ? 6.405 -2.743 -23.644 1.00 96.31 210 GLY A N 1
ATOM 1624 C CA . GLY A 1 210 ? 5.962 -1.391 -23.314 1.00 96.31 210 GLY A CA 1
ATOM 1625 C C . GLY A 1 210 ? 4.438 -1.227 -23.233 1.00 96.31 210 GLY A C 1
ATOM 1626 O O . GLY A 1 210 ? 3.959 -0.112 -23.030 1.00 96.31 210 GLY A O 1
ATOM 1627 N N . ASN A 1 211 ? 3.646 -2.298 -23.395 1.00 96.50 211 ASN A N 1
ATOM 1628 C CA . ASN A 1 211 ? 2.189 -2.216 -23.328 1.00 96.50 211 ASN A CA 1
ATOM 1629 C C . ASN A 1 211 ? 1.704 -2.134 -21.874 1.00 96.50 211 ASN A C 1
ATOM 1631 O O . ASN A 1 211 ? 1.639 -3.138 -21.169 1.00 96.50 211 ASN A O 1
ATOM 1635 N N . ALA A 1 212 ? 1.309 -0.941 -21.443 1.00 96.69 212 ALA A N 1
ATOM 1636 C CA . ALA A 1 212 ? 0.943 -0.658 -20.058 1.00 96.69 212 ALA A CA 1
ATOM 1637 C C . ALA A 1 212 ? -0.554 -0.844 -19.742 1.00 96.69 212 ALA A C 1
ATOM 1639 O O . ALA A 1 212 ? -0.994 -0.504 -18.648 1.00 96.69 212 ALA A O 1
ATOM 1640 N N . ALA A 1 213 ? -1.354 -1.398 -20.662 1.00 94.12 213 ALA A N 1
ATOM 1641 C CA . ALA A 1 213 ? -2.804 -1.519 -20.467 1.00 94.12 213 ALA A CA 1
ATOM 1642 C C . ALA A 1 213 ? -3.173 -2.323 -19.205 1.00 94.12 213 ALA A C 1
ATOM 1644 O O . ALA A 1 213 ? -3.970 -1.865 -18.393 1.00 94.12 213 ALA A O 1
ATOM 1645 N N . ARG A 1 214 ? -2.557 -3.498 -19.004 1.00 95.75 214 ARG A N 1
ATOM 1646 C CA . ARG A 1 214 ? -2.770 -4.309 -17.790 1.00 95.75 214 ARG A CA 1
ATOM 1647 C C . ARG A 1 214 ? -2.074 -3.719 -16.564 1.00 95.75 214 ARG A C 1
ATOM 1649 O O . ARG A 1 214 ? -2.555 -3.900 -15.451 1.00 95.75 214 ARG A O 1
ATOM 1656 N N . LEU A 1 215 ? -0.966 -3.005 -16.767 1.00 96.81 215 LEU A N 1
ATOM 1657 C CA . LEU A 1 215 ? -0.240 -2.339 -15.687 1.00 96.81 215 LEU A CA 1
ATOM 1658 C C . LEU A 1 215 ? -1.098 -1.254 -15.028 1.00 96.81 215 LEU A C 1
ATOM 1660 O O . LEU A 1 215 ? -1.142 -1.181 -13.807 1.00 96.81 215 LEU A O 1
ATOM 1664 N N . ALA A 1 216 ? -1.838 -0.471 -15.816 1.00 96.12 216 ALA A N 1
ATOM 1665 C CA . ALA A 1 216 ? -2.774 0.518 -15.284 1.00 96.12 216 ALA A CA 1
ATOM 1666 C C . ALA A 1 216 ? -3.869 -0.121 -14.410 1.00 96.12 216 ALA A C 1
ATOM 1668 O O . ALA A 1 216 ? -4.236 0.442 -13.379 1.00 96.12 216 ALA A O 1
ATOM 1669 N N . THR A 1 217 ? -4.350 -1.319 -14.768 1.00 95.88 217 THR A N 1
ATOM 1670 C CA . THR A 1 217 ? -5.285 -2.083 -13.926 1.00 95.88 217 THR A CA 1
ATOM 1671 C C . THR A 1 217 ? -4.647 -2.490 -12.597 1.00 95.88 217 THR A C 1
ATOM 1673 O O . THR A 1 217 ? -5.285 -2.324 -11.565 1.00 95.88 217 THR A O 1
ATOM 1676 N N . ILE A 1 218 ? -3.392 -2.954 -12.604 1.00 97.25 218 ILE A N 1
ATOM 1677 C CA . ILE A 1 218 ? -2.648 -3.313 -11.382 1.00 97.25 218 ILE A CA 1
ATOM 1678 C C . ILE A 1 218 ? -2.450 -2.086 -10.479 1.00 97.25 218 ILE A C 1
ATOM 1680 O O . ILE A 1 218 ? -2.737 -2.132 -9.289 1.00 97.25 218 ILE A O 1
ATOM 1684 N N . VAL A 1 219 ? -2.028 -0.952 -11.047 1.00 97.62 219 VAL A N 1
ATOM 1685 C CA . VAL A 1 219 ? -1.887 0.311 -10.302 1.00 97.62 219 VAL A CA 1
ATOM 1686 C C . VAL A 1 219 ? -3.222 0.710 -9.666 1.00 97.62 219 VAL A C 1
ATOM 1688 O O . VAL A 1 219 ? -3.271 1.056 -8.488 1.00 97.62 219 VAL A O 1
ATOM 1691 N N . ARG A 1 220 ? -4.329 0.627 -10.412 1.00 96.06 220 ARG A N 1
ATOM 1692 C CA . ARG A 1 220 ? -5.662 0.926 -9.874 1.00 96.06 220 ARG A CA 1
ATOM 1693 C C . ARG A 1 220 ? -6.083 -0.062 -8.779 1.00 96.06 220 ARG A C 1
ATOM 1695 O O . ARG A 1 220 ? -6.701 0.372 -7.812 1.00 96.06 220 ARG A O 1
ATOM 1702 N N . HIS A 1 221 ? -5.767 -1.347 -8.918 1.00 95.75 221 HIS A N 1
ATOM 1703 C CA . HIS A 1 221 ? -6.054 -2.375 -7.915 1.00 95.75 221 HIS A CA 1
ATOM 1704 C C . HIS A 1 221 ? -5.394 -2.043 -6.573 1.00 95.75 221 HIS A C 1
ATOM 1706 O O . HIS A 1 221 ? -6.088 -1.836 -5.579 1.00 95.75 221 HIS A O 1
ATOM 1712 N N . ASN A 1 222 ? -4.071 -1.878 -6.584 1.00 97.56 222 ASN A N 1
ATOM 1713 C CA . ASN A 1 222 ? -3.268 -1.547 -5.410 1.00 97.56 222 ASN A CA 1
ATOM 1714 C C . ASN A 1 222 ? -3.723 -0.229 -4.741 1.00 97.56 222 ASN A C 1
ATOM 1716 O O . ASN A 1 222 ? -3.819 -0.135 -3.517 1.00 97.56 222 ASN A O 1
ATOM 1720 N N . LEU A 1 223 ? -4.106 0.781 -5.535 1.00 97.56 223 LEU A N 1
ATOM 1721 C CA . LEU A 1 223 ? -4.720 2.021 -5.040 1.00 97.56 223 LEU A CA 1
ATOM 1722 C C . LEU A 1 223 ? -6.029 1.758 -4.271 1.00 97.56 223 LEU A C 1
ATOM 1724 O O . LEU A 1 223 ? -6.234 2.302 -3.184 1.00 97.56 223 LEU A O 1
ATOM 1728 N N . LEU A 1 224 ? -6.930 0.941 -4.825 1.00 96.19 224 LEU A N 1
ATOM 1729 C CA . LEU A 1 224 ? -8.212 0.621 -4.191 1.00 96.19 224 LEU A CA 1
ATOM 1730 C C . LEU A 1 224 ? -8.040 -0.236 -2.930 1.00 96.19 224 LEU A C 1
ATOM 1732 O O . LEU A 1 224 ? -8.816 -0.072 -1.986 1.00 96.19 224 LEU A O 1
ATOM 1736 N N . ASP A 1 225 ? -7.025 -1.098 -2.873 1.00 96.81 225 ASP A N 1
ATOM 1737 C CA . ASP A 1 225 ? -6.678 -1.855 -1.665 1.00 96.81 225 ASP A CA 1
ATOM 1738 C C . ASP A 1 225 ? -6.266 -0.939 -0.515 1.00 96.81 225 ASP A C 1
ATOM 1740 O O . ASP A 1 225 ? -6.791 -1.071 0.597 1.00 96.81 225 ASP A O 1
ATOM 1744 N N . LEU A 1 226 ? -5.430 0.067 -0.788 1.00 98.31 226 LEU A N 1
ATOM 1745 C CA . LEU A 1 226 ? -5.048 1.079 0.200 1.00 98.31 226 LEU A CA 1
ATOM 1746 C C . LEU A 1 226 ? -6.264 1.846 0.740 1.00 98.31 226 LEU A C 1
ATOM 1748 O O . LEU A 1 226 ? -6.414 1.997 1.955 1.00 98.31 226 LEU A O 1
ATOM 1752 N N . LEU A 1 227 ? -7.169 2.284 -0.140 1.00 97.62 227 LEU A N 1
ATOM 1753 C CA . LEU A 1 227 ? -8.398 2.976 0.270 1.00 97.62 227 LEU A CA 1
ATOM 1754 C C . LEU A 1 227 ? -9.322 2.067 1.090 1.00 97.62 227 LEU A C 1
ATOM 1756 O O . LEU A 1 227 ? -9.844 2.483 2.127 1.00 97.62 227 LEU A O 1
ATOM 1760 N N . THR A 1 228 ? -9.463 0.807 0.671 1.00 97.19 228 THR A N 1
ATOM 1761 C CA . THR A 1 228 ? -10.256 -0.202 1.385 1.00 97.19 228 THR A CA 1
ATOM 1762 C C . THR A 1 228 ? -9.725 -0.404 2.803 1.00 97.19 228 THR A C 1
ATOM 1764 O O . THR A 1 228 ? -10.513 -0.490 3.744 1.00 97.19 228 THR A O 1
ATOM 1767 N N . MET A 1 229 ? -8.403 -0.424 2.996 1.00 98.19 229 MET A N 1
ATOM 1768 C CA . MET A 1 229 ? -7.805 -0.526 4.328 1.00 98.19 229 MET A CA 1
ATOM 1769 C C . MET A 1 229 ? -8.198 0.637 5.247 1.00 98.19 229 MET A C 1
ATOM 1771 O O . MET A 1 229 ? -8.594 0.389 6.387 1.00 98.19 229 MET A O 1
ATOM 1775 N N . ALA A 1 230 ? -8.153 1.887 4.775 1.00 97.12 230 ALA A N 1
ATOM 1776 C CA . ALA A 1 230 ? -8.583 3.028 5.589 1.00 97.12 230 ALA A CA 1
ATOM 1777 C C . ALA A 1 230 ? -10.077 2.971 5.936 1.00 97.12 230 ALA A C 1
ATOM 1779 O O . ALA A 1 230 ? -10.454 3.219 7.082 1.00 97.12 230 ALA A O 1
ATOM 1780 N N . GLU A 1 231 ? -10.934 2.582 4.994 1.00 97.06 231 GLU A N 1
ATOM 1781 C CA . GLU A 1 231 ? -12.368 2.431 5.263 1.00 97.06 231 GLU A CA 1
ATOM 1782 C C . GLU A 1 231 ? -12.671 1.309 6.259 1.00 97.06 231 GLU A C 1
ATOM 1784 O O . GLU A 1 231 ? -13.529 1.465 7.132 1.00 97.06 231 GLU A O 1
ATOM 1789 N N . LEU A 1 232 ? -11.968 0.177 6.163 1.00 96.88 232 LEU A N 1
ATOM 1790 C CA . LEU A 1 232 ? -12.088 -0.902 7.143 1.00 96.88 232 LEU A CA 1
ATOM 1791 C C . LEU A 1 232 ? -11.639 -0.444 8.526 1.00 96.88 232 LEU A C 1
ATOM 1793 O O . LEU A 1 232 ? -12.294 -0.772 9.514 1.00 96.88 232 LEU A O 1
ATOM 1797 N N . MET A 1 233 ? -10.566 0.342 8.587 1.00 94.50 233 MET A N 1
ATOM 1798 C CA . MET A 1 233 ? -10.037 0.893 9.828 1.00 94.50 233 MET A CA 1
ATOM 1799 C C . MET A 1 233 ? -11.053 1.810 10.529 1.00 94.50 233 MET A C 1
ATOM 1801 O O . MET A 1 233 ? -11.230 1.710 11.742 1.00 94.50 233 MET A O 1
ATOM 1805 N N . VAL A 1 234 ? -11.794 2.624 9.768 1.00 94.38 234 VAL A N 1
ATOM 1806 C CA . VAL A 1 234 ? -12.913 3.448 10.271 1.00 94.38 234 VAL A CA 1
ATOM 1807 C C . VAL A 1 234 ? -14.068 2.598 10.812 1.00 94.38 234 VAL A C 1
ATOM 1809 O O . VAL A 1 234 ? -14.743 3.010 11.755 1.00 94.38 234 VAL A O 1
ATOM 1812 N N . ARG A 1 235 ? -14.309 1.419 10.228 1.00 94.62 235 ARG A N 1
ATOM 1813 C CA . ARG A 1 235 ? -15.444 0.536 10.555 1.00 94.62 235 ARG A CA 1
ATOM 1814 C C . ARG A 1 235 ? -15.163 -0.488 11.648 1.00 94.62 235 ARG A C 1
ATOM 1816 O O . ARG A 1 235 ? -16.049 -1.291 11.946 1.00 94.62 235 ARG A O 1
ATOM 1823 N N . LEU A 1 236 ? -13.962 -0.497 12.224 1.00 94.31 236 LEU A N 1
ATOM 1824 C CA . LEU A 1 236 ? -13.639 -1.400 13.325 1.00 94.31 236 LEU A CA 1
ATOM 1825 C C . LEU A 1 236 ? -14.613 -1.169 14.500 1.00 94.31 236 LEU A C 1
ATOM 1827 O O . LEU A 1 236 ? -14.752 -0.025 14.944 1.00 94.31 236 LEU A O 1
ATOM 1831 N N . PRO A 1 237 ? -15.285 -2.228 14.995 1.00 90.50 237 PRO A N 1
ATOM 1832 C CA . PRO A 1 237 ? -16.310 -2.114 16.028 1.00 90.50 237 PRO A CA 1
ATOM 1833 C C . PRO A 1 237 ? -15.734 -1.867 17.417 1.00 90.50 237 PRO A C 1
ATOM 1835 O O . PRO A 1 237 ? -14.646 -2.401 17.756 1.00 90.50 237 PRO A O 1
#

pLDDT: mean 92.63, std 7.27, range [56.62, 98.69]

Secondary structure (DSSP, 8-state):
--HHHH---EEEE-TTS-EEEEEEE-HHHH-GGGGGHHHHHHHHHH-TTSHHHHHHHTTT--TT-TT--EEEEEEEESSSTTPPEEEEEEEEE-SS-EEEEEEE-SSGGGHHHHHHHHHHHHHT-SEEEESSTTTTHHHHHHHHHHHHT---PPPP-EEEHHHHHHHHHTTTSS---HHHHIIIII----SSPPPGGGHHHHHHHHHHH---HHHHHHHHHHHHHHHHHHHHHHT--

Sequence (237 aa):
MPFDEAVKGEEVTAPGGHRAYLISTTPQQVDSSYSCLADQLRGTLTLSQSGLCRALERVGLAASEPGQKMLFMDLETTGLGSSPLFLVGTMTWDGQSLLVQQYLARDYTEEAAAIGLFADRAADCDLLVSFNGKAFDLPYLRMRAAATRVPMLAELPHLDLLHESRRAWRTVLPNCRLETLEQRLLGRTRDGDIPGRLIPEAYHEFVRTGNAARLATIVRHNLLDLLTMAELMVRLP

Radius of gyration: 17.29 Å; chains: 1; bounding box: 42×32×48 Å

Foldseek 3Di:
DFPCVLAPFDWDAFPPRFIWTKHKDFPVNVDVVCVCLQVLLLVQLVPCPHLLQVLCVVLVHHRDPQQAKEKEWDWAFLDDDPGATAKIWIWMDRNGGIMIMITGDLDRRRRLRSLRVVQVVVVVHQEYEYACCVVPVVVVSVVNCVVSVRDHDDDHRYRHLQVLQCVQPVVPFPHSDLQSCCCPPVVDHDDPADDSVCRNVLSVCCSVPSDCNVVSNVVVVRVVNRVSRSVSSSVRD